Protein AF-A0A6M0IUU4-F1 (afdb_monomer_lite)

Radius of gyration: 17.31 Å; chains: 1; bounding box: 44×40×51 Å

pLDDT: mean 71.43, std 17.07, range [24.11, 92.88]

Structure (mmCIF, N/CA/C/O backbone):
data_AF-A0A6M0IUU4-F1
#
_entry.id   AF-A0A6M0IUU4-F1
#
loop_
_atom_site.group_PDB
_atom_site.id
_atom_site.type_symbol
_atom_site.label_atom_id
_atom_s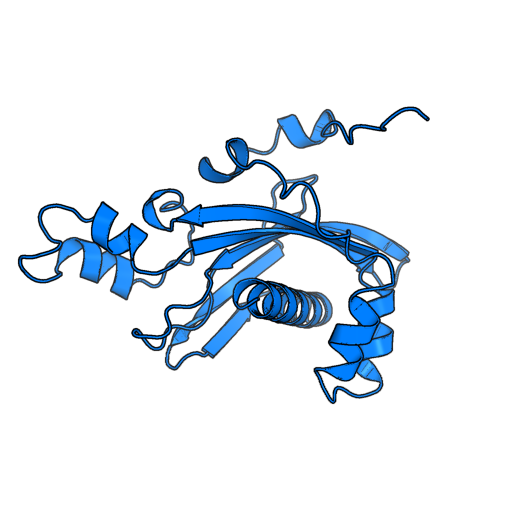ite.label_alt_id
_atom_site.label_comp_id
_atom_site.label_asym_id
_atom_site.label_entity_id
_atom_site.label_seq_id
_atom_site.pdbx_PDB_ins_code
_atom_site.Cartn_x
_atom_site.Cartn_y
_atom_site.Cartn_z
_atom_site.occupancy
_atom_site.B_iso_or_equiv
_atom_site.auth_seq_id
_atom_site.auth_comp_id
_atom_site.auth_asym_id
_atom_site.auth_atom_id
_atom_site.pdbx_PDB_model_num
ATOM 1 N N . MET A 1 1 ? -20.333 -29.058 6.240 1.00 32.75 1 MET A N 1
ATOM 2 C CA . MET A 1 1 ? -19.900 -27.709 6.666 1.00 32.75 1 MET A CA 1
ATOM 3 C C . MET A 1 1 ? -19.744 -26.838 5.433 1.00 32.75 1 MET A C 1
ATOM 5 O O . MET A 1 1 ? -18.924 -27.133 4.572 1.00 32.75 1 MET A O 1
ATOM 9 N N . THR A 1 2 ? -20.609 -25.844 5.288 1.00 26.44 2 THR A N 1
ATOM 10 C CA . THR A 1 2 ? -20.719 -25.004 4.092 1.00 26.44 2 THR A CA 1
ATOM 11 C C . THR A 1 2 ? -19.592 -23.973 4.098 1.00 26.44 2 THR A C 1
ATOM 13 O O . THR A 1 2 ? -19.528 -23.141 5.000 1.00 26.44 2 THR A O 1
ATOM 16 N N . LYS A 1 3 ? -18.685 -24.031 3.113 1.00 25.80 3 LYS A N 1
ATOM 17 C CA . LYS A 1 3 ? -17.655 -23.002 2.909 1.00 25.80 3 LYS A CA 1
ATOM 18 C C . LYS A 1 3 ? -18.358 -21.678 2.612 1.00 25.80 3 LYS A C 1
ATOM 20 O O . LYS A 1 3 ? -18.958 -21.516 1.551 1.00 25.80 3 LYS A O 1
ATOM 25 N N . LYS A 1 4 ? -18.322 -20.757 3.573 1.00 24.11 4 LYS A N 1
ATOM 26 C CA . LYS A 1 4 ? -18.839 -19.400 3.411 1.00 24.11 4 LYS A CA 1
ATOM 27 C C . LYS A 1 4 ? -17.808 -18.633 2.587 1.00 24.11 4 LYS A C 1
ATOM 29 O O . LYS A 1 4 ? -16.813 -18.149 3.110 1.00 24.11 4 LYS A O 1
ATOM 34 N N . TRP A 1 5 ? -18.009 -18.601 1.275 1.00 25.86 5 TRP A N 1
ATOM 35 C CA . TRP A 1 5 ? -17.289 -17.677 0.411 1.00 25.86 5 TRP A CA 1
ATOM 36 C C . TRP A 1 5 ? -17.649 -16.265 0.872 1.00 25.86 5 TRP A C 1
ATOM 38 O O . TRP A 1 5 ? -18.828 -15.905 0.871 1.00 25.86 5 TRP A O 1
ATOM 48 N N . ILE A 1 6 ? -16.659 -15.482 1.303 1.00 33.22 6 ILE A N 1
ATOM 49 C CA . ILE A 1 6 ? -16.840 -14.040 1.462 1.00 33.22 6 ILE A CA 1
ATOM 50 C C . ILE A 1 6 ? -16.950 -13.493 0.037 1.00 33.22 6 ILE A C 1
ATOM 52 O O . ILE A 1 6 ? -15.961 -13.190 -0.623 1.00 33.22 6 ILE A O 1
ATOM 56 N N . LEU A 1 7 ? -18.176 -13.487 -0.480 1.00 32.44 7 LEU A N 1
ATOM 57 C CA . LEU A 1 7 ? -18.539 -12.719 -1.657 1.00 32.44 7 LEU A CA 1
ATOM 58 C C . LEU A 1 7 ? -18.374 -11.247 -1.285 1.00 32.44 7 LEU A C 1
ATOM 60 O O . LEU A 1 7 ? -19.007 -10.787 -0.334 1.00 32.44 7 LEU A O 1
ATOM 64 N N . TYR A 1 8 ? -17.521 -10.543 -2.035 1.00 36.34 8 TYR A N 1
ATOM 65 C CA . TYR A 1 8 ? -17.453 -9.082 -2.065 1.00 36.34 8 TYR A CA 1
ATOM 66 C C . TYR A 1 8 ? -18.863 -8.493 -1.966 1.00 36.34 8 TYR A C 1
ATOM 68 O O . TYR A 1 8 ? -19.780 -8.954 -2.664 1.00 36.34 8 TYR A O 1
ATOM 76 N N . SER A 1 9 ? -19.057 -7.522 -1.073 1.00 38.81 9 SER A N 1
ATOM 77 C CA . SER A 1 9 ? -20.378 -6.928 -0.895 1.00 38.81 9 SER A CA 1
ATOM 78 C C . SER A 1 9 ? -20.765 -6.190 -2.187 1.00 38.81 9 SER A C 1
ATOM 80 O O . SER A 1 9 ? -19.914 -5.798 -2.988 1.00 38.81 9 SER A O 1
ATOM 82 N N . LYS A 1 10 ? -22.065 -5.994 -2.433 1.00 37.69 10 LYS A N 1
ATOM 83 C CA . LYS A 1 10 ? -22.533 -5.193 -3.580 1.00 37.69 10 LYS A CA 1
ATOM 84 C C . LYS A 1 10 ? -21.976 -3.757 -3.569 1.00 37.69 10 LYS A C 1
ATOM 86 O O . LYS A 1 10 ? -21.967 -3.136 -4.627 1.00 37.69 10 LYS A O 1
ATOM 91 N N . GLU A 1 11 ? -21.518 -3.259 -2.422 1.00 41.53 11 GLU A N 1
ATOM 92 C CA . GLU A 1 11 ? -20.964 -1.910 -2.243 1.00 41.53 11 GLU A CA 1
ATOM 93 C C . GLU A 1 11 ? -19.509 -1.823 -2.736 1.00 41.53 11 GLU A C 1
ATOM 95 O O . GLU A 1 11 ? -19.130 -0.816 -3.329 1.00 41.53 11 GLU A O 1
ATOM 100 N N . ASP A 1 12 ? -18.736 -2.915 -2.652 1.00 43.84 12 ASP A N 1
ATOM 101 C CA . ASP A 1 12 ? -17.353 -2.984 -3.163 1.00 43.84 12 ASP A CA 1
ATOM 102 C C . ASP A 1 12 ? -17.271 -2.864 -4.701 1.00 43.84 12 ASP A C 1
ATOM 104 O O . ASP A 1 12 ? -16.199 -2.626 -5.257 1.00 43.84 12 ASP A O 1
ATOM 108 N N . ARG A 1 13 ? -18.399 -3.026 -5.416 1.00 44.03 13 ARG A N 1
ATOM 109 C CA . ARG A 1 13 ? -18.464 -2.996 -6.891 1.00 44.03 13 ARG A CA 1
ATOM 110 C C . ARG A 1 13 ? -18.372 -1.597 -7.504 1.00 44.03 13 ARG A C 1
ATOM 112 O O . ARG A 1 13 ? -18.186 -1.508 -8.715 1.00 44.03 13 ARG A O 1
ATOM 119 N N . GLN A 1 14 ? -18.532 -0.527 -6.724 1.00 46.88 14 GLN A N 1
ATOM 120 C CA . GLN A 1 14 ? -18.432 0.849 -7.238 1.00 46.88 14 GLN A CA 1
ATOM 121 C C . GLN A 1 14 ? -17.028 1.450 -7.104 1.00 46.88 14 GLN A C 1
ATOM 123 O O . GLN A 1 14 ? -16.737 2.464 -7.737 1.00 46.88 14 GLN A O 1
ATOM 128 N N . VAL A 1 15 ? -16.141 0.824 -6.329 1.00 57.50 15 VAL A N 1
ATOM 129 C CA . VAL A 1 15 ? -14.768 1.298 -6.168 1.00 57.50 15 VAL A CA 1
ATOM 130 C C . VAL A 1 15 ? -13.923 0.787 -7.330 1.00 57.50 15 VAL A C 1
ATOM 132 O O . VAL A 1 15 ? -13.705 -0.416 -7.483 1.00 57.50 15 VAL A O 1
ATOM 135 N N . LYS A 1 16 ? -13.437 1.707 -8.169 1.00 61.66 16 LYS A N 1
ATOM 136 C CA . LYS A 1 16 ? -12.488 1.374 -9.232 1.00 61.66 16 LYS A CA 1
ATOM 137 C C . LYS A 1 16 ? -11.117 1.139 -8.606 1.00 61.66 16 LYS A C 1
ATOM 139 O O . LYS A 1 16 ? -10.336 2.067 -8.433 1.00 61.66 16 LYS A O 1
ATOM 144 N N . TRP A 1 17 ? -10.854 -0.109 -8.249 1.00 72.06 17 TRP A N 1
ATOM 145 C CA . TRP A 1 17 ? -9.543 -0.510 -7.772 1.00 72.06 17 TRP A CA 1
ATOM 146 C C . TRP A 1 17 ? -8.518 -0.549 -8.912 1.00 72.06 17 TRP A C 1
ATOM 148 O O . TRP A 1 17 ? -8.897 -0.826 -10.058 1.00 72.06 17 TRP A O 1
ATOM 158 N N . PRO A 1 18 ? -7.228 -0.341 -8.597 1.00 68.31 18 PRO A N 1
ATOM 159 C CA . PRO A 1 18 ? -6.132 -0.576 -9.519 1.00 68.31 18 PRO A CA 1
ATOM 160 C C . PRO A 1 18 ? -6.215 -1.889 -10.290 1.00 68.31 18 PRO A C 1
ATOM 162 O O . PRO A 1 18 ? -6.695 -2.908 -9.799 1.00 68.31 18 PRO A O 1
ATOM 165 N N . THR A 1 19 ? -5.726 -1.898 -11.520 1.00 70.81 19 THR A N 1
ATOM 166 C CA . THR A 1 19 ? -5.997 -2.977 -12.479 1.00 70.81 19 THR A CA 1
ATOM 167 C C . THR A 1 19 ? -5.437 -4.326 -12.020 1.00 70.81 19 THR A C 1
ATOM 169 O O . THR A 1 19 ? -6.036 -5.373 -12.287 1.00 70.81 19 THR A O 1
ATOM 172 N N . CYS A 1 20 ? -4.305 -4.324 -11.313 1.00 77.50 20 CYS A N 1
ATOM 173 C CA . CYS A 1 20 ? -3.625 -5.539 -10.870 1.00 77.50 20 CYS A CA 1
ATOM 174 C C . CYS A 1 20 ? -4.409 -6.321 -9.806 1.00 77.50 20 CYS A C 1
ATOM 176 O O . CYS A 1 20 ? -4.406 -7.553 -9.853 1.00 77.50 20 CYS A O 1
ATOM 178 N N . ILE A 1 21 ? -5.136 -5.639 -8.913 1.00 74.88 21 ILE A N 1
ATOM 179 C CA . ILE A 1 21 ? -5.832 -6.283 -7.793 1.00 74.88 21 ILE A CA 1
ATOM 180 C C . ILE A 1 21 ? -6.954 -7.215 -8.258 1.00 74.88 21 ILE A C 1
ATOM 182 O O . ILE A 1 21 ? -7.178 -8.273 -7.678 1.00 74.88 21 ILE A O 1
ATOM 186 N N . ASN A 1 22 ? -7.607 -6.874 -9.373 1.00 68.94 22 ASN A N 1
ATOM 187 C CA . ASN A 1 22 ? -8.735 -7.625 -9.922 1.00 68.94 22 ASN A CA 1
ATOM 188 C C . ASN A 1 22 ? -8.322 -9.008 -10.444 1.00 68.94 22 ASN A C 1
ATOM 190 O O . ASN A 1 22 ? -9.176 -9.850 -10.713 1.00 68.94 22 ASN A O 1
ATOM 194 N N . LYS A 1 23 ? -7.015 -9.236 -10.621 1.00 68.00 23 LYS A N 1
ATOM 195 C CA . LYS A 1 23 ? -6.437 -10.501 -11.087 1.00 68.00 23 LYS A CA 1
ATOM 196 C C . LYS A 1 23 ? -5.747 -11.278 -9.968 1.00 68.00 23 LYS A C 1
ATOM 198 O O . LYS A 1 23 ? -5.205 -12.351 -10.233 1.00 68.00 23 LYS A O 1
ATOM 203 N N . LEU A 1 24 ? -5.738 -10.753 -8.742 1.00 68.88 24 LEU A N 1
ATOM 204 C CA . LEU A 1 24 ? -5.134 -11.445 -7.615 1.00 68.88 24 LEU A CA 1
ATOM 205 C C . LEU A 1 24 ? -6.012 -12.621 -7.204 1.00 68.88 24 LEU A C 1
ATOM 207 O O . LEU A 1 24 ? -7.230 -12.514 -7.076 1.00 68.88 24 LEU A O 1
ATOM 211 N N . SER A 1 25 ? -5.364 -13.761 -7.006 1.00 57.56 25 SER A N 1
ATOM 212 C CA . SER A 1 25 ? -5.973 -14.892 -6.325 1.00 57.56 25 SER A CA 1
ATOM 213 C C . SER A 1 25 ? -5.532 -14.816 -4.868 1.00 57.56 25 SER A C 1
ATOM 215 O O . SE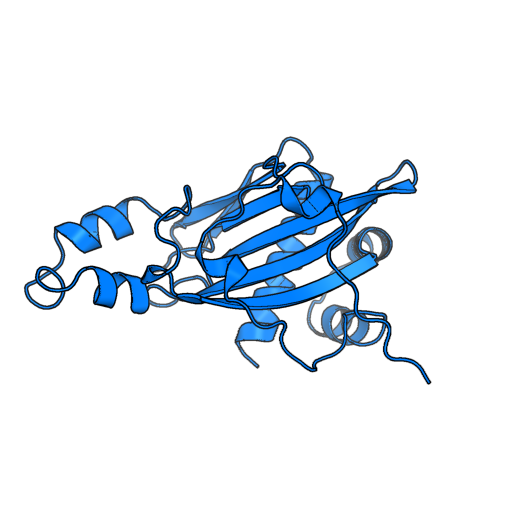R A 1 25 ? -4.326 -14.934 -4.640 1.00 57.56 25 SER A O 1
ATOM 217 N N . PRO A 1 26 ? -6.462 -14.646 -3.907 1.00 56.94 26 PRO A N 1
ATOM 218 C CA . PRO A 1 26 ? -6.144 -14.717 -2.486 1.00 56.94 26 PRO A CA 1
ATOM 219 C C . PRO A 1 26 ? -5.275 -15.938 -2.224 1.00 56.94 26 PRO A C 1
ATOM 221 O O . PRO A 1 26 ? -5.586 -17.023 -2.734 1.00 56.94 26 PRO A O 1
ATOM 224 N N . VAL A 1 27 ? -4.186 -15.767 -1.472 1.00 55.88 27 VAL A N 1
ATOM 225 C CA . VAL A 1 27 ? -3.284 -16.872 -1.146 1.00 55.88 27 VAL A CA 1
ATOM 226 C C . VAL A 1 27 ? -4.109 -17.919 -0.394 1.00 55.88 27 VAL A C 1
ATOM 228 O O . VAL A 1 27 ? -4.479 -17.735 0.765 1.00 55.88 27 VAL A O 1
ATOM 231 N N . LYS A 1 28 ? -4.492 -19.000 -1.089 1.00 45.53 28 LYS A N 1
ATOM 232 C CA . LYS A 1 28 ? -5.251 -20.106 -0.497 1.00 45.53 28 LYS A CA 1
ATOM 233 C C . LYS A 1 28 ? -4.317 -20.799 0.487 1.00 45.53 28 LYS A C 1
ATOM 235 O O . LYS A 1 28 ? -3.463 -21.567 0.064 1.00 45.53 28 LYS A O 1
ATOM 240 N N . ASN A 1 29 ? -4.534 -20.534 1.770 1.00 40.56 29 ASN A N 1
ATOM 241 C CA . ASN A 1 29 ? -3.757 -21.012 2.913 1.00 40.56 29 ASN A CA 1
ATOM 242 C C . ASN A 1 29 ? -2.404 -20.306 3.082 1.00 40.56 29 ASN A C 1
ATOM 244 O O . ASN A 1 29 ? -1.403 -20.704 2.502 1.00 40.56 29 ASN A O 1
ATOM 248 N N . LYS A 1 30 ? -2.367 -19.325 3.977 1.00 42.09 30 LYS A N 1
ATOM 249 C CA . LYS A 1 30 ? -1.788 -19.471 5.321 1.00 42.09 30 LYS A CA 1
ATOM 250 C C . LYS A 1 30 ? -2.660 -18.582 6.208 1.00 42.09 30 LYS A C 1
ATOM 252 O O . LYS A 1 30 ? -2.937 -17.462 5.808 1.00 42.09 30 LYS A O 1
ATOM 257 N N . HIS A 1 31 ? -3.230 -19.177 7.252 1.00 42.84 31 HIS A N 1
ATOM 258 C CA . HIS A 1 31 ? -4.069 -18.611 8.316 1.00 42.84 31 HIS A CA 1
ATOM 259 C C . HIS A 1 31 ? -4.365 -17.097 8.206 1.00 42.84 31 HIS A C 1
ATOM 261 O O . HIS A 1 31 ? -3.417 -16.309 8.193 1.00 42.84 31 HIS A O 1
ATOM 267 N N . PRO A 1 32 ? -5.646 -16.649 8.222 1.00 47.31 32 PRO A N 1
ATOM 268 C CA . PRO A 1 32 ? -5.896 -15.287 8.692 1.00 47.31 32 PRO A CA 1
ATOM 269 C C . PRO A 1 32 ? -5.103 -15.125 9.992 1.00 47.31 32 PRO A C 1
ATOM 271 O O . PRO A 1 32 ? -5.007 -16.098 10.744 1.00 47.31 32 PRO A O 1
ATOM 274 N N . LEU A 1 33 ? -4.510 -13.960 10.253 1.00 48.62 33 LEU A N 1
ATOM 275 C CA . LEU A 1 33 ? -3.830 -13.706 11.530 1.00 48.62 33 LEU A CA 1
ATOM 276 C C . LEU A 1 33 ? -4.860 -13.631 12.689 1.00 48.62 33 LEU A C 1
ATOM 278 O O . LEU A 1 33 ? -4.885 -12.684 13.463 1.00 48.62 33 LEU A O 1
ATOM 282 N N . GLU A 1 34 ? -5.779 -14.594 12.771 1.00 43.47 34 GLU A N 1
ATOM 283 C CA . GLU A 1 34 ? -6.673 -14.856 13.882 1.00 43.47 34 GLU A CA 1
ATOM 284 C C . GLU A 1 34 ? -5.859 -15.611 14.937 1.00 43.47 34 GLU A C 1
ATOM 286 O O . GLU A 1 34 ? -5.689 -16.825 14.879 1.00 43.47 34 GLU A O 1
ATOM 291 N N . GLY A 1 35 ? -5.308 -14.861 15.889 1.00 44.59 35 GLY A N 1
ATOM 292 C CA . GLY A 1 35 ? -4.855 -15.368 17.188 1.00 44.59 35 GLY A CA 1
ATOM 293 C C . GLY A 1 35 ? -3.540 -16.157 17.244 1.00 44.59 35 GLY A C 1
ATOM 294 O O . GLY A 1 35 ? -2.865 -16.059 18.261 1.00 44.59 35 GLY A O 1
ATOM 295 N N . GLU A 1 36 ? -3.131 -16.890 16.203 1.00 40.38 36 GLU A N 1
ATOM 296 C CA . GLU A 1 36 ? -1.989 -17.829 16.299 1.00 40.38 36 GLU A CA 1
ATOM 297 C C . GLU A 1 36 ? -0.658 -17.278 15.752 1.00 40.38 36 GLU A C 1
ATOM 299 O O . GLU A 1 36 ? 0.400 -17.562 16.302 1.00 40.38 36 GLU A O 1
ATOM 304 N N . SER A 1 37 ? -0.682 -16.410 14.740 1.00 54.09 37 SER A N 1
ATOM 305 C CA . SER A 1 37 ? 0.522 -15.759 14.185 1.00 54.09 37 SER A CA 1
ATOM 306 C C . SER A 1 37 ? 0.981 -14.519 14.953 1.00 54.09 37 SER A C 1
ATOM 308 O O . SER A 1 37 ? 2.136 -14.109 14.867 1.00 54.09 37 SER A O 1
ATOM 310 N N . LEU A 1 38 ? 0.071 -13.898 15.705 1.00 51.53 38 LEU A N 1
ATOM 311 C CA . LEU A 1 38 ? 0.355 -12.689 16.475 1.00 51.53 38 LEU A CA 1
ATOM 312 C C . LEU A 1 38 ? 1.267 -12.994 17.668 1.00 51.53 38 LEU A C 1
ATOM 314 O O . LEU A 1 38 ? 2.055 -12.138 18.052 1.00 51.53 38 LEU A O 1
ATOM 318 N N . ALA A 1 39 ? 1.204 -14.210 18.220 1.00 53.28 39 ALA A N 1
ATOM 319 C CA . ALA A 1 39 ? 2.118 -14.668 19.264 1.00 53.28 39 ALA A CA 1
ATOM 320 C C . ALA A 1 39 ? 3.558 -14.825 18.741 1.00 53.28 39 ALA A C 1
ATOM 322 O O . ALA A 1 39 ? 4.490 -14.375 19.397 1.00 53.28 39 ALA A O 1
ATOM 323 N N . GLU A 1 40 ? 3.740 -15.372 17.534 1.00 56.03 40 GLU A N 1
ATOM 324 C CA . GLU A 1 40 ? 5.062 -15.461 16.893 1.00 56.03 40 GLU A CA 1
ATOM 325 C C . GLU A 1 40 ? 5.620 -14.072 16.547 1.00 56.03 40 GLU A C 1
ATOM 327 O O . GLU A 1 40 ? 6.811 -13.825 16.714 1.00 56.03 40 GLU A O 1
ATOM 332 N N . LEU A 1 41 ? 4.762 -13.142 16.108 1.00 54.12 41 LEU A N 1
ATOM 333 C CA . LEU A 1 41 ? 5.137 -11.743 15.869 1.00 54.12 41 LEU A CA 1
ATOM 334 C C . LEU A 1 41 ? 5.527 -11.017 17.169 1.00 54.12 41 LEU A C 1
ATOM 336 O O . LEU A 1 41 ? 6.493 -10.258 17.162 1.00 54.12 41 LEU A O 1
ATOM 340 N N . ARG A 1 42 ? 4.825 -11.284 18.286 1.00 54.62 42 ARG A N 1
ATOM 341 C CA . ARG A 1 42 ? 5.201 -10.807 19.635 1.00 54.62 42 ARG A CA 1
ATOM 342 C C . ARG A 1 42 ? 6.564 -11.326 20.070 1.00 54.62 42 ARG A C 1
ATOM 344 O O . ARG A 1 42 ? 7.302 -10.610 20.727 1.00 54.62 42 ARG A O 1
ATOM 351 N N . GLU A 1 43 ? 6.869 -12.582 19.765 1.00 57.00 43 GLU A N 1
ATOM 352 C CA . GLU A 1 43 ? 8.125 -13.212 20.171 1.00 57.00 43 GLU A CA 1
ATOM 353 C C . GLU A 1 43 ? 9.301 -12.761 19.290 1.00 57.00 43 GLU A C 1
ATOM 355 O O . GLU A 1 43 ? 10.401 -12.535 19.792 1.00 57.00 43 GLU A O 1
ATOM 360 N N . ALA A 1 44 ? 9.066 -12.567 17.988 1.00 54.47 44 ALA A N 1
ATOM 361 C CA . ALA A 1 44 ? 10.073 -12.110 17.031 1.00 54.47 44 ALA A CA 1
ATOM 362 C C . ALA A 1 44 ? 10.478 -10.636 17.215 1.00 54.47 44 ALA A C 1
ATOM 364 O O . ALA A 1 44 ? 11.583 -10.256 16.826 1.00 54.47 44 ALA A O 1
ATOM 365 N N . HIS A 1 45 ? 9.615 -9.810 17.811 1.00 50.97 45 HIS A N 1
ATOM 366 C CA . HIS A 1 45 ? 9.854 -8.384 18.007 1.00 50.97 45 HIS A CA 1
ATOM 367 C C . HIS A 1 45 ? 9.776 -8.038 19.498 1.00 50.97 45 HIS A C 1
ATOM 369 O O . HIS A 1 45 ? 8.725 -8.150 20.113 1.00 50.97 45 HIS A O 1
ATOM 375 N N . SER A 1 46 ? 10.886 -7.582 20.091 1.00 50.22 46 SER A N 1
ATOM 376 C CA . SER A 1 46 ? 11.012 -7.183 21.507 1.00 50.22 46 SER A CA 1
ATOM 377 C C . SER A 1 46 ? 10.263 -5.877 21.835 1.00 50.22 46 SER A C 1
ATOM 379 O O . SER A 1 46 ? 10.852 -4.902 22.310 1.00 50.22 46 SER A O 1
ATOM 381 N N . TRP A 1 47 ? 8.990 -5.799 21.467 1.00 54.41 47 TRP A N 1
ATOM 382 C CA . TRP A 1 47 ? 8.183 -4.588 21.467 1.00 54.41 47 TRP A CA 1
ATOM 383 C C . TRP A 1 47 ? 7.268 -4.590 22.698 1.00 54.41 47 TRP A C 1
ATOM 385 O O . TRP A 1 47 ? 6.572 -5.559 22.980 1.00 54.41 47 TRP A O 1
ATOM 395 N N . THR A 1 48 ? 7.346 -3.510 23.476 1.00 50.47 48 THR A N 1
ATOM 396 C CA . THR A 1 48 ? 6.739 -3.335 24.808 1.00 50.47 48 THR A CA 1
ATOM 397 C C . THR A 1 48 ? 5.218 -3.128 24.768 1.00 50.47 48 THR A C 1
ATOM 399 O O . THR A 1 48 ? 4.639 -3.021 23.691 1.00 50.47 48 THR A O 1
ATOM 402 N N . ASP A 1 49 ? 4.589 -3.007 25.947 1.00 52.12 49 ASP A N 1
ATOM 403 C CA . ASP A 1 49 ? 3.160 -2.806 26.291 1.00 52.12 49 ASP A CA 1
ATOM 404 C C . ASP A 1 49 ? 2.258 -2.051 25.283 1.00 52.12 49 ASP A C 1
ATOM 406 O O . ASP A 1 49 ? 1.057 -2.303 25.214 1.00 52.12 49 ASP A O 1
ATOM 410 N N . ARG A 1 50 ? 2.809 -1.162 24.444 1.00 54.81 50 ARG A N 1
ATOM 411 C CA . ARG A 1 50 ? 2.084 -0.519 23.326 1.00 54.81 50 ARG A CA 1
ATOM 412 C C . ARG A 1 50 ? 1.618 -1.510 22.253 1.00 54.81 50 ARG A C 1
ATOM 414 O O . ARG A 1 50 ? 0.678 -1.218 21.517 1.00 54.81 50 ARG A O 1
ATOM 421 N N . PHE A 1 51 ? 2.278 -2.661 22.151 1.00 60.69 51 PHE A N 1
ATOM 422 C CA . PHE A 1 51 ? 1.949 -3.725 21.209 1.00 60.69 51 PHE A CA 1
ATOM 423 C C . PHE A 1 51 ? 0.599 -4.367 21.527 1.00 60.69 51 PHE A C 1
ATOM 425 O O . PHE A 1 51 ? -0.194 -4.625 20.625 1.00 60.69 51 PHE A O 1
ATOM 432 N N . ASP A 1 52 ? 0.309 -4.576 22.813 1.00 59.19 52 ASP A N 1
ATOM 433 C CA . ASP A 1 52 ? -0.954 -5.165 23.251 1.00 59.19 52 ASP A CA 1
ATOM 434 C C . ASP A 1 52 ? -2.135 -4.275 22.861 1.00 59.19 52 ASP A C 1
ATOM 436 O O . ASP A 1 52 ? -3.086 -4.759 22.250 1.00 59.19 52 ASP A O 1
ATOM 440 N N . GLU A 1 53 ? -2.037 -2.968 23.111 1.00 62.25 53 GLU A N 1
ATOM 441 C CA . GLU A 1 53 ? -3.058 -1.993 22.711 1.00 62.25 53 GLU A CA 1
ATOM 442 C C . GLU A 1 53 ? -3.298 -1.995 21.192 1.00 62.25 53 GLU A C 1
ATOM 444 O O . GLU A 1 53 ? -4.446 -2.034 20.750 1.00 62.25 53 GLU A O 1
ATOM 449 N N . MET A 1 54 ? -2.234 -2.025 20.380 1.00 64.31 54 MET A N 1
ATOM 450 C CA . MET A 1 54 ? -2.345 -2.042 18.915 1.00 64.31 54 MET A CA 1
ATOM 451 C C . MET A 1 54 ? -2.942 -3.345 18.369 1.00 64.31 54 MET A C 1
ATOM 453 O O . MET A 1 54 ? -3.687 -3.314 17.388 1.00 64.31 54 MET A O 1
ATOM 457 N N . LEU A 1 55 ? -2.658 -4.484 19.002 1.00 59.16 55 LEU A N 1
ATOM 458 C CA . LEU A 1 55 ? -3.240 -5.771 18.622 1.00 59.16 55 LEU A CA 1
ATOM 459 C C . LEU A 1 55 ? -4.741 -5.830 18.870 1.00 59.16 55 LEU A C 1
ATOM 461 O O . LEU A 1 55 ? -5.468 -6.369 18.040 1.00 59.16 55 LEU A O 1
ATOM 465 N N . PHE A 1 56 ? -5.223 -5.263 19.978 1.00 58.66 56 PHE A N 1
ATOM 466 C CA . PHE A 1 56 ? -6.666 -5.177 20.219 1.00 58.66 56 PHE A CA 1
ATOM 467 C C . PHE A 1 56 ? -7.370 -4.303 19.175 1.00 58.66 56 PHE A C 1
ATOM 469 O O . PHE A 1 56 ? -8.557 -4.506 18.904 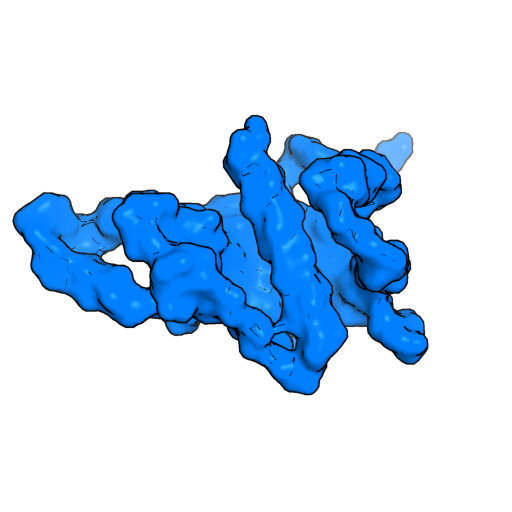1.00 58.66 56 PHE A O 1
ATOM 476 N N . SER A 1 57 ? -6.631 -3.389 18.546 1.00 69.50 57 SER A N 1
ATOM 477 C CA . SER A 1 57 ? -7.123 -2.540 17.468 1.00 69.50 57 SER A CA 1
ATOM 478 C C . SER A 1 57 ? -7.072 -3.194 16.085 1.00 69.50 57 SER A C 1
ATOM 480 O O . SER A 1 57 ? -7.648 -2.620 15.171 1.00 69.50 57 SER A O 1
ATOM 482 N N . ILE A 1 58 ? -6.459 -4.366 15.868 1.00 71.62 58 ILE A N 1
ATOM 483 C CA . ILE A 1 58 ? -6.423 -5.031 14.546 1.00 71.62 58 ILE A CA 1
ATOM 484 C C . ILE A 1 58 ? -7.172 -6.359 14.606 1.00 71.62 58 ILE A C 1
ATOM 486 O O . ILE A 1 58 ? -6.812 -7.270 15.342 1.00 71.62 58 ILE A O 1
ATOM 490 N N . ARG A 1 59 ? -8.220 -6.500 13.789 1.00 68.75 59 ARG A N 1
ATOM 491 C CA . ARG A 1 59 ? -9.107 -7.673 13.844 1.00 68.75 59 ARG A CA 1
ATOM 492 C C . ARG A 1 59 ? -8.741 -8.782 12.866 1.00 68.75 59 ARG A C 1
ATOM 494 O O . ARG A 1 59 ? -8.946 -9.954 13.158 1.00 68.75 59 ARG A O 1
ATOM 501 N N . SER A 1 60 ? -8.309 -8.427 11.665 1.00 66.44 60 SER A N 1
ATOM 502 C CA . SER A 1 60 ? -7.987 -9.408 10.631 1.00 66.44 60 SER A CA 1
ATOM 503 C C . SER A 1 60 ? -6.952 -8.835 9.689 1.00 66.44 60 SER A C 1
ATOM 505 O O . SER A 1 60 ? -6.940 -7.628 9.464 1.00 66.44 60 SER A O 1
ATOM 507 N N . VAL A 1 61 ? -6.107 -9.707 9.147 1.00 71.00 61 VAL A N 1
ATOM 508 C CA . VAL A 1 61 ? -5.167 -9.395 8.072 1.00 71.00 61 VAL A CA 1
ATOM 509 C C . VAL A 1 61 ? -5.241 -10.540 7.069 1.00 71.00 61 VAL A C 1
ATOM 511 O O . VAL A 1 61 ? -5.226 -11.713 7.445 1.00 71.00 61 VAL A O 1
ATOM 514 N N . SER A 1 62 ? -5.389 -10.212 5.792 1.00 74.81 62 SER A N 1
ATOM 515 C CA . SER A 1 62 ? -5.495 -11.161 4.686 1.00 74.81 62 SER A CA 1
ATOM 516 C C . SER A 1 62 ? -4.638 -10.688 3.525 1.00 74.81 62 SER A C 1
ATOM 518 O O . SER A 1 62 ? -4.950 -9.682 2.890 1.00 74.81 62 SER A O 1
ATOM 520 N N . ILE A 1 63 ? -3.582 -11.438 3.214 1.00 77.94 63 ILE A N 1
ATOM 521 C CA . ILE A 1 63 ? -2.754 -11.181 2.036 1.00 77.94 63 ILE A CA 1
ATOM 522 C C . ILE A 1 63 ? -3.512 -11.687 0.803 1.00 77.94 63 ILE A C 1
ATOM 524 O O . ILE A 1 63 ? -3.715 -12.886 0.601 1.00 77.94 63 ILE A O 1
ATOM 528 N N . LEU A 1 64 ? -3.954 -10.749 -0.029 1.00 78.81 64 LEU A N 1
ATOM 529 C CA . LEU A 1 64 ? -4.714 -11.018 -1.248 1.00 78.81 64 LEU A CA 1
ATOM 530 C C . LEU A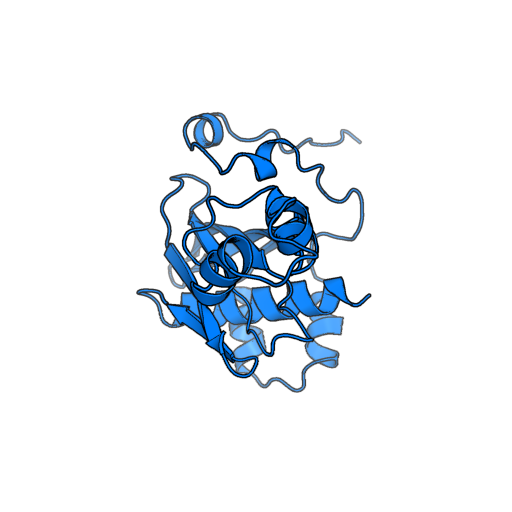 1 64 ? -3.834 -11.559 -2.376 1.00 78.81 64 LEU A C 1
ATOM 532 O O . LEU A 1 64 ? -4.343 -12.157 -3.318 1.00 78.81 64 LEU A O 1
ATOM 536 N N . GLY A 1 65 ? -2.524 -11.349 -2.286 1.00 80.50 65 GLY A N 1
ATOM 537 C CA . GLY A 1 65 ? -1.541 -11.801 -3.257 1.00 80.50 65 GLY A CA 1
ATOM 538 C C . GLY A 1 65 ? -0.537 -10.707 -3.580 1.00 80.50 65 GLY A C 1
ATOM 539 O O . GLY A 1 65 ? -0.446 -9.697 -2.879 1.00 80.50 65 GLY A O 1
ATOM 540 N N . LYS A 1 66 ? 0.206 -10.926 -4.666 1.00 85.81 66 LYS A N 1
ATOM 541 C CA . LYS A 1 66 ? 1.233 -10.004 -5.139 1.00 85.81 66 LYS A CA 1
ATOM 542 C C . LYS A 1 66 ? 1.112 -9.687 -6.621 1.00 85.81 66 LYS A C 1
ATOM 544 O O . LYS A 1 66 ? 0.624 -10.506 -7.404 1.00 85.81 66 LYS A O 1
ATOM 549 N N . CYS A 1 67 ? 1.596 -8.517 -7.012 1.00 85.75 67 CYS A N 1
ATOM 550 C CA . CYS A 1 67 ? 1.796 -8.150 -8.409 1.00 85.75 67 CYS A CA 1
ATOM 551 C C . CYS A 1 67 ? 3.115 -7.401 -8.590 1.00 85.75 67 CYS A C 1
ATOM 553 O O . CYS A 1 67 ? 3.500 -6.629 -7.719 1.00 85.75 67 CYS A O 1
ATOM 555 N N . SER A 1 68 ? 3.771 -7.575 -9.737 1.00 87.00 68 SER A N 1
ATOM 556 C CA . SER A 1 68 ? 4.993 -6.827 -10.034 1.00 87.00 68 SER A CA 1
ATOM 557 C C . SER A 1 68 ? 4.715 -5.339 -10.193 1.00 87.00 68 SER A C 1
ATOM 559 O O . SER A 1 68 ? 3.603 -4.945 -10.572 1.00 87.00 68 SER A O 1
ATOM 561 N N . THR A 1 69 ? 5.732 -4.509 -9.960 1.00 86.44 69 THR A N 1
ATOM 562 C CA . THR A 1 69 ? 5.614 -3.065 -10.181 1.00 86.44 69 THR A CA 1
ATOM 563 C C . THR A 1 69 ? 5.256 -2.743 -11.636 1.00 86.44 69 THR A C 1
ATOM 565 O O . THR A 1 69 ? 4.408 -1.883 -11.878 1.00 86.44 69 THR A O 1
ATOM 568 N N . ALA A 1 70 ? 5.725 -3.532 -12.611 1.00 85.88 70 ALA A N 1
ATOM 569 C CA . ALA A 1 70 ? 5.321 -3.395 -14.017 1.00 85.88 70 ALA A CA 1
ATOM 570 C C . ALA A 1 70 ? 3.809 -3.573 -14.257 1.00 85.88 70 ALA A C 1
ATOM 572 O O . ALA A 1 70 ? 3.257 -3.022 -15.211 1.00 85.88 70 ALA A O 1
ATOM 573 N N . LYS A 1 71 ? 3.115 -4.337 -13.403 1.00 85.44 71 LYS A N 1
ATOM 574 C CA . LYS A 1 71 ? 1.658 -4.544 -13.475 1.00 85.44 71 LYS A CA 1
ATOM 575 C C . LYS A 1 71 ? 0.860 -3.489 -12.707 1.00 85.44 71 LYS A C 1
ATOM 577 O O . LYS A 1 71 ? -0.363 -3.473 -12.845 1.00 85.44 71 LYS A O 1
ATOM 582 N N . TYR A 1 72 ? 1.518 -2.631 -11.926 1.00 86.00 72 TYR A N 1
ATOM 583 C CA . TYR A 1 72 ? 0.891 -1.603 -11.094 1.00 86.00 72 TYR A CA 1
ATOM 584 C C . TYR A 1 72 ? 1.604 -0.239 -11.199 1.00 86.00 72 TYR A C 1
ATOM 586 O O . TYR A 1 72 ? 1.870 0.437 -10.211 1.00 86.00 72 TYR A O 1
ATOM 594 N N . LEU A 1 73 ? 1.875 0.201 -12.431 1.00 82.81 73 LEU A N 1
ATOM 595 C CA . LEU A 1 73 ? 2.540 1.487 -12.713 1.00 82.81 73 LEU A CA 1
ATOM 596 C C . LEU A 1 73 ? 1.730 2.725 -12.296 1.00 82.81 73 LEU A C 1
ATOM 598 O O . LEU A 1 73 ? 2.282 3.822 -12.190 1.00 82.81 73 LEU A O 1
ATOM 602 N N . GLU A 1 74 ? 0.425 2.545 -12.082 1.00 82.25 74 GLU A N 1
ATOM 603 C CA . GLU A 1 74 ? -0.493 3.589 -11.621 1.00 82.25 74 GLU A CA 1
ATOM 604 C C . GLU A 1 74 ? -0.368 3.879 -10.117 1.00 82.25 74 GLU A C 1
ATOM 606 O O . GLU A 1 74 ? -1.023 4.798 -9.635 1.00 82.25 74 GLU A O 1
ATOM 611 N N . CYS A 1 75 ? 0.474 3.140 -9.378 1.00 83.31 75 CYS A N 1
ATOM 612 C CA . CYS A 1 75 ? 0.793 3.485 -7.998 1.00 83.31 75 CYS A CA 1
ATOM 613 C C . CYS A 1 75 ? 1.349 4.920 -7.950 1.00 83.31 75 CYS A C 1
ATOM 615 O O . CYS A 1 75 ? 2.384 5.177 -8.576 1.00 83.31 75 CYS A O 1
ATOM 617 N N . PRO A 1 76 ? 0.700 5.856 -7.231 1.00 78.62 76 PRO A N 1
ATOM 618 C CA . PRO A 1 76 ? 1.133 7.252 -7.209 1.00 78.62 76 PRO A CA 1
ATOM 619 C C . PRO A 1 76 ? 2.493 7.417 -6.524 1.00 78.62 76 PRO A C 1
ATOM 621 O O . PRO A 1 76 ? 3.251 8.304 -6.894 1.00 78.62 76 PRO A O 1
ATOM 624 N N . ASN A 1 77 ? 2.830 6.508 -5.607 1.00 87.00 77 ASN A N 1
ATOM 625 C CA . ASN A 1 77 ? 3.962 6.652 -4.695 1.00 87.00 77 ASN A CA 1
ATOM 626 C C . ASN A 1 77 ? 5.224 5.898 -5.144 1.00 87.00 77 ASN A C 1
ATOM 628 O O . ASN A 1 77 ? 6.126 5.725 -4.338 1.00 87.00 77 ASN A O 1
ATOM 632 N N . ILE A 1 78 ? 5.303 5.435 -6.402 1.00 87.06 78 ILE A N 1
ATOM 633 C CA . ILE A 1 78 ? 6.582 4.950 -6.959 1.00 87.06 78 ILE A CA 1
ATOM 634 C C . ILE A 1 78 ? 7.572 6.123 -6.957 1.00 87.06 78 ILE A C 1
ATOM 636 O O . ILE A 1 78 ? 7.244 7.132 -7.594 1.00 87.06 78 ILE A O 1
ATOM 640 N N . PRO A 1 79 ? 8.752 5.986 -6.321 1.00 87.56 79 PRO A N 1
ATOM 641 C CA . PRO A 1 79 ? 9.780 7.019 -6.335 1.00 87.56 79 PRO A CA 1
ATOM 642 C C . PRO A 1 79 ? 10.134 7.504 -7.746 1.00 87.56 79 PRO A C 1
ATOM 644 O O . PRO A 1 79 ? 10.215 6.716 -8.697 1.00 87.56 79 PRO A O 1
ATOM 647 N N . ASP A 1 80 ? 10.351 8.812 -7.887 1.00 85.38 80 ASP A N 1
ATOM 648 C CA . ASP A 1 80 ? 10.553 9.443 -9.193 1.00 85.38 80 ASP A CA 1
ATOM 649 C C . ASP A 1 80 ? 11.806 8.923 -9.904 1.00 85.38 80 ASP A C 1
ATOM 651 O O . ASP A 1 80 ? 11.755 8.685 -11.114 1.00 85.38 80 ASP A O 1
ATOM 655 N N . HIS A 1 81 ? 12.883 8.618 -9.169 1.00 83.69 81 HIS A N 1
ATOM 656 C CA . HIS A 1 81 ? 14.107 8.068 -9.757 1.00 83.69 81 HIS A CA 1
ATOM 657 C C . HIS A 1 81 ? 13.868 6.727 -10.450 1.00 83.69 81 HIS A C 1
ATOM 659 O O . HIS A 1 81 ? 14.497 6.468 -11.467 1.00 83.69 81 HIS A O 1
ATOM 665 N N . HIS A 1 82 ? 12.922 5.889 -10.010 1.00 84.62 82 HIS A N 1
ATOM 666 C CA . HIS A 1 82 ? 12.570 4.673 -10.756 1.00 84.62 82 HIS A CA 1
ATOM 667 C C . HIS A 1 82 ? 11.859 4.993 -12.071 1.00 84.62 82 HIS A C 1
ATOM 669 O O . HIS A 1 82 ? 12.057 4.307 -13.076 1.00 84.62 82 HIS A O 1
ATOM 675 N N . ARG A 1 83 ? 11.021 6.035 -12.098 1.00 84.25 83 ARG A N 1
ATOM 676 C CA . ARG A 1 83 ? 10.339 6.470 -13.327 1.00 84.25 83 ARG A CA 1
ATOM 677 C C . ARG A 1 83 ? 11.317 7.112 -14.303 1.00 84.25 83 ARG A C 1
ATOM 679 O O . ARG A 1 83 ? 11.146 6.962 -15.512 1.00 84.25 83 ARG A O 1
ATOM 686 N N . GLU A 1 84 ? 12.310 7.825 -13.791 1.00 83.75 84 GLU A N 1
ATOM 687 C CA . GLU A 1 84 ? 13.406 8.411 -14.558 1.00 83.75 84 GLU A CA 1
ATOM 688 C C . GLU A 1 84 ? 14.353 7.327 -15.064 1.00 83.75 84 GLU A C 1
ATOM 690 O O . GLU A 1 84 ? 14.581 7.247 -16.267 1.00 83.75 84 GLU A O 1
ATOM 695 N N . ASN A 1 85 ? 14.788 6.407 -14.204 1.00 79.75 85 ASN A N 1
ATOM 696 C CA . ASN A 1 85 ? 15.608 5.258 -14.572 1.00 79.75 85 ASN A CA 1
ATOM 697 C C . ASN A 1 85 ? 14.907 4.390 -15.615 1.00 79.75 85 ASN A C 1
ATOM 699 O O . ASN A 1 85 ? 15.527 4.004 -16.594 1.00 79.75 85 ASN A O 1
ATOM 703 N N . ALA A 1 86 ? 13.604 4.137 -15.519 1.00 78.88 86 ALA A N 1
ATOM 704 C CA . ALA A 1 86 ? 12.895 3.404 -16.569 1.00 78.88 86 ALA A CA 1
ATOM 705 C C . ALA A 1 86 ? 12.945 4.100 -17.950 1.00 78.88 86 ALA A C 1
ATOM 707 O O . ALA A 1 86 ? 12.792 3.433 -18.975 1.00 78.88 86 ALA A O 1
ATOM 708 N N . LYS A 1 87 ? 13.152 5.425 -17.989 1.00 75.81 87 LYS A N 1
ATOM 709 C CA . LYS A 1 87 ? 13.289 6.230 -19.216 1.00 75.81 87 LYS A CA 1
ATOM 710 C C . LYS A 1 87 ? 14.749 6.404 -19.657 1.00 75.81 87 LYS A C 1
ATOM 712 O O . LYS A 1 87 ? 15.009 6.454 -20.858 1.00 75.81 87 LYS A O 1
ATOM 717 N N . ASP A 1 88 ? 15.675 6.514 -18.707 1.00 70.12 88 ASP A N 1
ATOM 718 C CA . ASP A 1 88 ? 17.077 6.890 -18.935 1.00 70.12 88 ASP A CA 1
ATOM 719 C C . ASP A 1 88 ? 18.053 5.706 -18.868 1.00 70.12 88 ASP A C 1
ATOM 721 O O . ASP A 1 88 ? 19.112 5.725 -19.497 1.00 70.12 88 ASP A O 1
ATOM 725 N N . SER A 1 89 ? 17.690 4.644 -18.144 1.00 54.66 89 SER A N 1
ATOM 726 C CA . SER A 1 89 ? 18.617 3.577 -17.778 1.00 54.66 89 SER A CA 1
ATOM 727 C C . SER A 1 89 ? 19.300 2.979 -18.998 1.00 54.66 89 SER A C 1
ATOM 729 O O . SER A 1 89 ? 18.711 2.755 -20.060 1.00 54.66 89 SER A O 1
ATOM 731 N N . THR A 1 90 ? 20.601 2.783 -18.797 1.00 56.50 90 THR A N 1
ATOM 732 C CA . THR A 1 90 ? 21.580 2.128 -19.659 1.00 56.50 90 THR A CA 1
ATOM 733 C C . THR A 1 90 ? 20.978 1.101 -20.629 1.00 56.50 90 THR A C 1
ATOM 735 O O . THR A 1 90 ? 19.980 0.446 -20.346 1.00 56.50 90 THR A O 1
ATOM 738 N N . ARG A 1 91 ? 21.631 0.932 -21.787 1.00 51.88 91 ARG A N 1
ATOM 739 C CA . ARG A 1 91 ? 21.257 0.121 -22.972 1.00 51.88 91 ARG A CA 1
ATOM 740 C C . ARG A 1 91 ? 20.439 -1.178 -22.737 1.00 51.88 91 ARG A C 1
ATOM 742 O O . ARG A 1 91 ? 19.730 -1.588 -23.644 1.00 51.88 91 ARG A O 1
ATOM 749 N N . LEU A 1 92 ? 20.526 -1.804 -21.560 1.00 57.19 92 LEU A N 1
ATOM 750 C CA . LEU A 1 92 ? 19.766 -2.977 -21.106 1.00 57.19 92 LEU A CA 1
ATOM 751 C C . LEU A 1 92 ? 18.250 -2.768 -20.903 1.00 57.19 92 LEU A C 1
ATOM 753 O O . LEU A 1 92 ? 17.494 -3.705 -21.160 1.00 57.19 92 LEU A O 1
ATOM 757 N N . TYR A 1 93 ? 17.786 -1.592 -20.465 1.00 57.38 93 TYR A N 1
ATOM 758 C CA . TYR A 1 93 ? 16.369 -1.382 -20.102 1.00 57.38 93 TYR A CA 1
ATOM 759 C C . TYR A 1 93 ? 15.650 -0.315 -20.933 1.00 57.38 93 TYR A C 1
ATOM 761 O O . TYR A 1 93 ? 14.421 -0.325 -20.980 1.00 57.38 93 TYR A O 1
ATOM 769 N N . ARG A 1 94 ? 16.383 0.529 -21.674 1.00 64.00 94 ARG A N 1
ATOM 770 C CA . ARG A 1 94 ? 15.805 1.530 -22.592 1.00 64.00 94 ARG A CA 1
ATOM 771 C C . ARG A 1 94 ? 14.826 0.928 -23.614 1.00 64.00 94 ARG A C 1
ATOM 773 O O . ARG A 1 94 ? 13.837 1.562 -23.963 1.00 64.00 94 ARG A O 1
ATOM 780 N N . GLU A 1 95 ? 15.074 -0.297 -24.081 1.00 65.81 95 GLU A N 1
ATOM 781 C CA . GLU A 1 95 ? 14.186 -1.000 -25.026 1.00 65.81 95 GLU A CA 1
ATOM 782 C C . GLU A 1 95 ? 13.027 -1.737 -24.328 1.00 65.81 95 GLU A C 1
ATOM 784 O O . GLU A 1 95 ? 12.032 -2.093 -24.964 1.00 65.81 95 GLU A O 1
ATOM 789 N N . HIS A 1 96 ? 13.121 -1.946 -23.010 1.00 72.38 96 HIS A N 1
ATOM 790 C CA . HIS A 1 96 ? 12.146 -2.701 -22.224 1.00 72.38 96 HIS A CA 1
ATOM 791 C C . HIS A 1 96 ? 11.940 -2.124 -20.807 1.00 72.38 96 HIS A C 1
ATOM 793 O O . HIS A 1 96 ? 12.294 -2.785 -19.825 1.00 72.38 96 HIS A O 1
ATOM 799 N N . PRO A 1 97 ? 11.293 -0.951 -20.662 1.00 75.75 97 PRO A N 1
ATOM 800 C CA . PRO A 1 97 ? 11.010 -0.348 -19.354 1.00 75.75 97 PRO A CA 1
ATOM 801 C C . PRO A 1 97 ? 10.236 -1.274 -18.405 1.00 75.75 97 PRO A C 1
ATOM 803 O O . PRO A 1 97 ? 10.426 -1.241 -17.194 1.00 75.75 97 PRO A O 1
ATOM 806 N N . SER A 1 98 ? 9.393 -2.157 -18.948 1.00 80.25 98 SER A N 1
ATOM 807 C CA . SER A 1 98 ? 8.676 -3.165 -18.162 1.00 80.25 98 SER A CA 1
ATOM 808 C C . SER A 1 98 ? 9.608 -4.144 -17.450 1.00 80.25 98 SER A C 1
ATOM 810 O O . SER A 1 98 ? 9.304 -4.529 -16.331 1.00 80.25 98 SER A O 1
ATOM 812 N N . LYS A 1 99 ? 10.755 -4.505 -18.049 1.00 80.94 99 LYS A N 1
ATOM 813 C CA . LYS A 1 99 ? 11.746 -5.378 -17.401 1.00 80.94 99 LYS A CA 1
ATOM 814 C C . LYS A 1 99 ? 12.394 -4.693 -16.204 1.00 80.94 99 LYS A C 1
ATOM 816 O O . LYS A 1 99 ? 12.617 -5.350 -15.199 1.00 80.94 99 LYS A O 1
ATOM 821 N N . TYR A 1 100 ? 12.655 -3.387 -16.295 1.00 84.19 100 TYR A N 1
ATOM 822 C CA . TYR A 1 100 ? 13.123 -2.615 -15.144 1.00 84.19 100 TYR A CA 1
ATOM 823 C C . TYR A 1 100 ? 12.075 -2.649 -14.028 1.00 84.19 100 TYR A C 1
ATOM 825 O O . TYR A 1 100 ? 12.368 -3.056 -12.912 1.00 84.19 100 TYR A O 1
ATOM 833 N N . PHE A 1 101 ? 10.818 -2.338 -14.355 1.00 85.31 101 PHE A N 1
ATOM 834 C CA . PHE A 1 101 ? 9.738 -2.364 -13.371 1.00 85.31 101 PHE A CA 1
ATOM 835 C C . PHE A 1 101 ? 9.401 -3.761 -12.827 1.00 85.31 101 PHE A C 1
ATOM 837 O O . PHE A 1 101 ? 8.806 -3.867 -11.763 1.00 85.31 101 PHE A O 1
ATOM 844 N N . ASP A 1 102 ? 9.727 -4.843 -13.528 1.00 83.25 102 ASP A N 1
ATOM 845 C CA . ASP A 1 102 ? 9.611 -6.193 -12.966 1.00 83.25 102 ASP A CA 1
ATOM 846 C C . ASP A 1 102 ? 10.735 -6.494 -11.957 1.00 83.25 102 ASP A C 1
ATOM 848 O O . ASP A 1 102 ? 10.532 -7.323 -11.069 1.00 83.25 102 ASP A O 1
ATOM 852 N N . ASN A 1 103 ? 11.878 -5.807 -12.067 1.00 79.69 103 ASN A N 1
ATOM 853 C CA . ASN A 1 103 ? 13.053 -6.011 -11.221 1.00 79.69 103 ASN A CA 1
ATOM 854 C C . ASN A 1 103 ? 13.029 -5.182 -9.928 1.00 79.69 103 ASN A C 1
ATOM 856 O O . ASN A 1 103 ? 13.490 -5.688 -8.913 1.00 79.69 103 ASN A O 1
ATOM 860 N N . ILE A 1 104 ? 12.417 -3.991 -9.919 1.00 80.25 104 ILE A N 1
ATOM 861 C CA . ILE A 1 104 ? 12.353 -3.114 -8.724 1.00 80.25 104 ILE A CA 1
ATOM 862 C C . ILE A 1 104 ? 11.354 -3.575 -7.636 1.00 80.25 104 ILE A C 1
ATOM 864 O O . ILE A 1 104 ? 10.853 -2.797 -6.826 1.00 80.25 104 ILE A O 1
ATOM 868 N N . GLY A 1 105 ? 10.984 -4.855 -7.648 1.00 80.25 105 GLY A N 1
ATOM 869 C CA . GLY A 1 105 ? 10.204 -5.486 -6.585 1.00 80.25 105 GLY A CA 1
ATOM 870 C C . GLY A 1 105 ? 8.733 -5.762 -6.899 1.00 80.25 105 GLY A C 1
ATOM 871 O O . GLY A 1 105 ? 8.192 -5.472 -7.977 1.00 80.25 105 GLY A O 1
ATOM 872 N N . GLN A 1 106 ? 8.079 -6.399 -5.929 1.00 85.75 106 GLN A N 1
ATOM 873 C CA . GLN A 1 106 ? 6.668 -6.762 -5.978 1.00 85.75 106 GLN A CA 1
ATOM 874 C C . GLN A 1 106 ? 5.860 -5.935 -4.983 1.00 85.75 106 GLN A C 1
ATOM 876 O O . GLN A 1 106 ? 6.325 -5.578 -3.906 1.00 85.75 106 GLN A O 1
ATOM 881 N N . TYR A 1 107 ? 4.603 -5.695 -5.330 1.00 87.62 107 TYR A N 1
ATOM 882 C CA . TYR A 1 107 ? 3.601 -5.170 -4.420 1.00 87.62 107 TYR A CA 1
ATOM 883 C C . TYR A 1 107 ? 2.830 -6.295 -3.751 1.00 87.62 107 TYR A C 1
ATOM 885 O O . TYR A 1 107 ? 2.247 -7.138 -4.440 1.00 87.62 107 TYR A O 1
ATOM 893 N N . TYR A 1 108 ? 2.728 -6.232 -2.431 1.00 87.44 108 TYR A N 1
ATOM 894 C CA . TYR A 1 108 ? 1.772 -6.986 -1.638 1.00 87.44 108 TYR A CA 1
ATOM 895 C C . TYR A 1 108 ? 0.463 -6.235 -1.502 1.00 87.44 108 TYR A C 1
ATOM 897 O O . TYR A 1 108 ? 0.443 -5.040 -1.219 1.00 87.44 108 TYR A O 1
ATOM 905 N N . TRP A 1 109 ? -0.634 -6.969 -1.650 1.00 86.81 109 TRP A N 1
ATOM 906 C CA . TRP A 1 109 ? -1.981 -6.476 -1.404 1.00 86.81 109 TRP A CA 1
ATOM 907 C C . TRP A 1 109 ? -2.558 -7.136 -0.170 1.00 86.81 109 TRP A C 1
ATOM 909 O O . TRP A 1 109 ? -2.553 -8.363 -0.055 1.00 86.81 109 TRP A O 1
ATOM 919 N N . VAL A 1 110 ? -3.080 -6.321 0.737 1.00 85.31 110 VAL A N 1
ATOM 920 C CA . VAL A 1 110 ? -3.470 -6.766 2.070 1.00 85.31 110 VAL A CA 1
ATOM 921 C C . VAL A 1 110 ? -4.783 -6.119 2.461 1.00 85.31 110 VAL A C 1
ATOM 923 O O . VAL A 1 110 ? -4.911 -4.900 2.428 1.00 85.31 110 VAL A O 1
ATOM 926 N N . ASP A 1 111 ? -5.749 -6.933 2.859 1.00 86.56 111 ASP A N 1
ATOM 927 C CA . ASP A 1 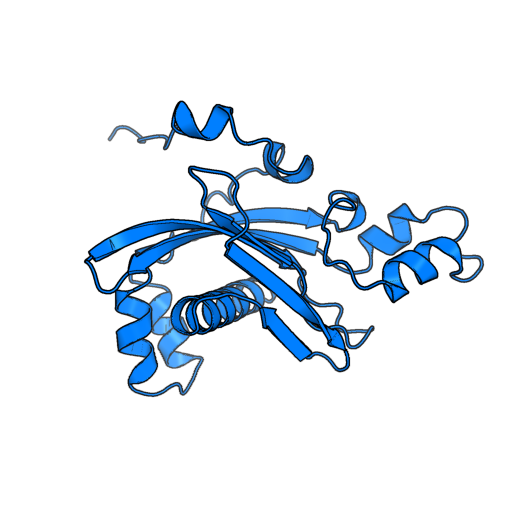111 ? -6.950 -6.466 3.541 1.00 86.56 111 ASP A CA 1
ATOM 928 C C . ASP A 1 111 ? -6.745 -6.575 5.041 1.00 86.56 111 ASP A C 1
ATOM 930 O O . ASP A 1 111 ? -6.284 -7.607 5.525 1.00 86.56 111 ASP A O 1
ATOM 934 N N . PHE A 1 112 ? -7.117 -5.535 5.776 1.00 84.62 112 PHE A N 1
ATOM 935 C CA . PHE A 1 112 ? -7.091 -5.559 7.228 1.00 84.62 112 PHE A CA 1
ATOM 936 C C . PHE A 1 112 ? -8.174 -4.669 7.823 1.00 84.62 112 PHE A C 1
ATOM 938 O O . PHE A 1 112 ? -8.659 -3.738 7.183 1.00 84.62 112 PHE A O 1
ATOM 945 N N . ASP A 1 113 ? -8.568 -4.977 9.051 1.00 85.19 113 ASP A N 1
ATOM 946 C CA . ASP A 1 113 ? -9.614 -4.248 9.764 1.00 85.19 113 ASP A CA 1
ATOM 947 C C . ASP A 1 113 ? -9.051 -3.643 11.043 1.00 85.19 113 ASP A C 1
ATOM 949 O O . ASP A 1 113 ? -8.462 -4.366 11.849 1.00 85.19 113 ASP A O 1
ATOM 953 N N . ILE A 1 114 ? -9.286 -2.343 11.237 1.00 82.62 114 ILE A N 1
ATOM 954 C CA . ILE A 1 114 ? -8.950 -1.625 12.468 1.00 82.62 114 ILE A CA 1
ATOM 955 C C . ILE A 1 114 ? -10.216 -1.397 13.296 1.00 82.62 114 ILE A C 1
ATOM 957 O O . ILE A 1 114 ? -11.244 -0.983 12.759 1.00 82.62 114 ILE A O 1
ATOM 961 N N . ILE A 1 115 ? -10.137 -1.629 14.601 1.00 79.38 115 ILE A N 1
ATOM 962 C CA . ILE A 1 115 ? -11.117 -1.206 15.598 1.00 79.38 115 ILE A CA 1
ATOM 963 C C . ILE A 1 115 ? -10.623 0.117 16.179 1.00 79.38 115 ILE A C 1
ATOM 965 O O . ILE A 1 115 ? -9.569 0.171 16.803 1.00 79.38 115 ILE A O 1
ATOM 969 N N . THR A 1 116 ? -11.368 1.190 15.943 1.00 72.38 116 THR A N 1
ATOM 970 C CA . THR A 1 116 ? -11.055 2.514 16.490 1.00 72.38 116 THR A CA 1
ATOM 971 C C . THR A 1 116 ? -11.494 2.616 17.952 1.00 72.38 116 THR A C 1
ATOM 973 O O . THR A 1 116 ? -12.269 1.796 18.448 1.00 72.38 116 THR A O 1
ATOM 976 N N . SER A 1 117 ? -11.025 3.645 18.660 1.00 71.94 117 SER A N 1
ATOM 977 C CA . SER A 1 117 ? -11.338 3.878 20.081 1.00 71.94 117 SER A CA 1
ATOM 978 C C . SER A 1 117 ? -12.840 4.000 20.393 1.00 71.94 117 SER A C 1
ATOM 980 O O . SER A 1 117 ? -13.285 3.624 21.476 1.00 71.94 117 SER A O 1
ATOM 982 N N . ASP A 1 118 ? -13.648 4.445 19.429 1.00 79.19 118 ASP A N 1
ATOM 983 C CA . ASP A 1 118 ? -15.118 4.481 19.495 1.00 79.19 118 ASP A CA 1
ATOM 984 C C . ASP A 1 118 ? -15.792 3.123 19.190 1.00 79.19 118 ASP A C 1
ATOM 986 O O . ASP A 1 118 ? -17.017 3.036 19.098 1.00 79.19 118 ASP A O 1
ATOM 990 N N . LYS A 1 119 ? -15.000 2.051 19.052 1.00 77.62 119 LYS A N 1
ATOM 991 C CA . LYS A 1 119 ? -15.402 0.687 18.670 1.00 77.62 119 LYS A CA 1
ATOM 992 C C . LYS A 1 119 ? -15.965 0.564 17.254 1.00 77.62 119 LYS A C 1
ATOM 994 O O . LYS A 1 119 ? -16.507 -0.491 16.906 1.00 77.62 119 LYS A O 1
ATOM 999 N N . SER A 1 120 ? -15.838 1.594 16.421 1.00 82.50 120 SER A N 1
ATOM 1000 C CA . SER A 1 120 ? -16.138 1.465 15.000 1.00 82.50 120 SER A CA 1
ATOM 1001 C C . SER A 1 120 ? -15.102 0.556 14.326 1.00 82.50 120 SER A C 1
ATOM 1003 O O . SER A 1 120 ? -13.969 0.420 14.785 1.00 82.50 120 SER A O 1
ATOM 1005 N N . THR A 1 121 ? -15.496 -0.126 13.250 1.00 84.12 121 THR A N 1
ATOM 1006 C CA . THR A 1 121 ? -14.568 -0.940 12.454 1.00 84.12 121 THR A CA 1
ATOM 1007 C C . THR A 1 121 ? -14.276 -0.239 11.138 1.00 84.12 121 THR A C 1
ATOM 1009 O O . THR A 1 121 ? -15.168 -0.076 10.302 1.00 84.12 121 THR A O 1
ATOM 1012 N N . MET A 1 122 ? -13.014 0.117 10.922 1.00 86.06 122 MET A N 1
ATOM 1013 C CA . MET A 1 122 ? -12.521 0.636 9.658 1.00 86.06 122 MET A CA 1
ATOM 1014 C C . MET A 1 122 ? -11.957 -0.506 8.817 1.00 86.06 122 MET A C 1
ATOM 1016 O O . MET A 1 122 ? -10.937 -1.105 9.151 1.00 86.06 122 MET A O 1
ATOM 1020 N N . LYS A 1 123 ? -12.637 -0.800 7.707 1.00 88.50 123 LYS A N 1
ATOM 1021 C CA . LYS A 1 123 ? -12.209 -1.816 6.745 1.00 88.50 123 LYS A CA 1
ATOM 1022 C C . LYS A 1 123 ? -11.209 -1.221 5.774 1.00 88.50 123 LYS A C 1
ATOM 1024 O O . LYS A 1 123 ? -11.583 -0.366 4.968 1.00 88.50 123 LYS A O 1
ATOM 1029 N N . LEU A 1 124 ? -9.973 -1.693 5.819 1.00 89.81 124 LEU A N 1
ATOM 1030 C CA . LEU A 1 124 ? -8.863 -1.136 5.066 1.00 89.81 124 LEU A CA 1
ATOM 1031 C C . LEU A 1 124 ? -8.269 -2.135 4.083 1.00 89.81 124 LEU A C 1
ATOM 1033 O O . LEU A 1 124 ? -8.379 -3.354 4.222 1.00 89.81 124 LEU A O 1
ATOM 1037 N N . ARG A 1 125 ? -7.666 -1.568 3.050 1.00 90.25 125 ARG A N 1
ATOM 1038 C CA . ARG A 1 125 ? -6.846 -2.266 2.079 1.00 90.25 125 ARG A CA 1
ATOM 1039 C C . ARG A 1 125 ? -5.558 -1.491 1.915 1.00 90.25 125 ARG A C 1
ATOM 1041 O O . ARG A 1 125 ? -5.612 -0.285 1.715 1.00 90.25 125 ARG A O 1
ATOM 1048 N N . MET A 1 126 ? -4.435 -2.182 1.974 1.00 90.62 126 MET A N 1
ATOM 1049 C CA . MET A 1 126 ? -3.113 -1.633 1.725 1.00 90.62 126 MET A CA 1
ATOM 1050 C C . MET A 1 126 ? -2.504 -2.303 0.505 1.00 90.62 126 MET A C 1
ATOM 1052 O O . MET A 1 126 ? -2.668 -3.507 0.288 1.00 90.62 126 MET A O 1
ATOM 1056 N N . VAL A 1 127 ? -1.773 -1.508 -0.261 1.00 90.50 127 VAL A N 1
ATOM 1057 C CA . VAL A 1 127 ? -0.738 -1.998 -1.158 1.00 90.50 127 VAL A CA 1
ATOM 1058 C C . VAL A 1 127 ? 0.603 -1.477 -0.666 1.00 90.50 127 VAL A C 1
ATOM 1060 O O . VAL A 1 127 ? 0.700 -0.308 -0.301 1.00 90.50 127 VAL A O 1
ATOM 1063 N N . VAL A 1 128 ? 1.626 -2.323 -0.651 1.00 90.69 128 VAL A N 1
ATOM 1064 C CA . VAL A 1 128 ? 2.987 -1.929 -0.270 1.00 90.69 128 VAL A CA 1
ATOM 1065 C C . VAL A 1 128 ? 4.001 -2.717 -1.090 1.00 90.69 128 VAL A C 1
ATOM 1067 O O . VAL A 1 128 ? 3.805 -3.908 -1.324 1.00 90.69 128 VAL A O 1
ATOM 1070 N N . ASN A 1 129 ? 5.032 -2.048 -1.599 1.00 89.12 129 ASN A N 1
ATOM 1071 C CA . ASN A 1 129 ? 6.160 -2.693 -2.268 1.00 89.12 129 ASN A CA 1
ATOM 1072 C C . ASN A 1 129 ? 7.096 -3.347 -1.229 1.00 89.12 129 ASN A C 1
ATOM 1074 O O . ASN A 1 129 ? 7.175 -2.893 -0.091 1.00 89.12 129 ASN A O 1
ATOM 1078 N N . GLU A 1 130 ? 7.789 -4.415 -1.621 1.00 82.38 130 GLU A N 1
ATOM 1079 C CA . GLU A 1 130 ? 8.783 -5.144 -0.810 1.00 82.38 130 GLU A CA 1
ATOM 1080 C C . GLU A 1 130 ? 9.953 -4.297 -0.275 1.00 82.38 130 GLU A C 1
ATOM 1082 O O . GLU A 1 130 ? 10.616 -4.708 0.677 1.00 82.38 130 GLU A O 1
ATOM 1087 N N . GLY A 1 131 ? 10.183 -3.116 -0.843 1.00 70.12 131 GLY A N 1
ATOM 1088 C CA . GLY A 1 131 ? 11.469 -2.432 -0.815 1.00 70.12 131 GLY A CA 1
ATOM 1089 C C . GLY A 1 131 ? 12.423 -3.075 -1.827 1.00 70.12 131 GLY A C 1
ATOM 1090 O O . GLY A 1 131 ? 12.356 -4.278 -2.093 1.00 70.12 131 GLY A O 1
ATOM 1091 N N . GLU A 1 132 ? 13.317 -2.282 -2.413 1.00 65.62 132 GLU A N 1
ATOM 1092 C CA . GLU A 1 132 ? 14.361 -2.795 -3.302 1.00 65.62 132 GLU A CA 1
ATOM 1093 C C . GLU A 1 132 ? 15.691 -2.826 -2.543 1.00 65.62 132 GLU A C 1
ATOM 1095 O O . GLU A 1 132 ? 16.328 -1.794 -2.329 1.00 65.62 132 GLU A O 1
ATOM 1100 N N . ALA A 1 133 ? 16.105 -4.031 -2.131 1.00 51.56 133 ALA A N 1
ATOM 1101 C CA . ALA A 1 133 ? 17.290 -4.249 -1.295 1.00 51.56 133 ALA A CA 1
ATOM 1102 C C . ALA A 1 133 ? 18.587 -3.677 -1.900 1.00 51.56 133 ALA A C 1
ATOM 1104 O O . ALA A 1 133 ? 19.471 -3.260 -1.156 1.00 51.56 133 ALA A O 1
ATOM 1105 N N . ASP A 1 134 ? 18.677 -3.618 -3.232 1.00 57.56 134 ASP A N 1
ATOM 1106 C CA . ASP A 1 134 ? 19.868 -3.156 -3.952 1.00 57.56 134 ASP A CA 1
ATOM 1107 C C . ASP A 1 134 ? 19.809 -1.667 -4.345 1.00 57.56 134 ASP A C 1
ATOM 1109 O O . ASP A 1 134 ? 20.828 -1.097 -4.740 1.00 57.56 134 ASP A O 1
ATOM 1113 N N . CYS A 1 135 ? 18.643 -1.016 -4.240 1.00 62.19 135 CYS A N 1
ATOM 1114 C CA . CYS A 1 135 ? 18.484 0.412 -4.549 1.00 62.19 135 CYS A CA 1
ATOM 1115 C C . CYS A 1 135 ? 18.420 1.306 -3.307 1.00 62.19 135 CYS A C 1
ATOM 1117 O O . CYS A 1 135 ? 18.316 2.521 -3.446 1.00 62.19 135 CYS A O 1
ATOM 1119 N N . ASN A 1 136 ? 18.563 0.727 -2.106 1.00 64.12 136 ASN A N 1
ATOM 1120 C CA . ASN A 1 136 ? 18.416 1.429 -0.825 1.00 64.12 136 ASN A CA 1
ATOM 1121 C C . ASN A 1 136 ? 17.093 2.198 -0.741 1.00 64.12 136 ASN A C 1
ATOM 1123 O O . ASN A 1 136 ? 17.008 3.241 -0.097 1.00 64.12 136 ASN A O 1
ATOM 1127 N N . ASP A 1 137 ? 16.057 1.691 -1.396 1.00 73.19 137 ASP A N 1
ATOM 1128 C CA . ASP A 1 137 ? 14.739 2.288 -1.334 1.00 73.19 137 ASP A CA 1
ATOM 1129 C C . ASP A 1 137 ? 13.974 1.690 -0.157 1.00 73.19 137 ASP A C 1
ATOM 1131 O O . ASP A 1 137 ? 13.985 0.476 0.069 1.00 73.19 137 ASP A O 1
ATOM 1135 N N . GLY A 1 138 ? 13.303 2.551 0.608 1.00 80.69 138 GLY A N 1
ATOM 1136 C CA . GLY A 1 138 ? 12.287 2.104 1.551 1.00 80.69 138 GLY A CA 1
ATOM 1137 C C . GLY A 1 138 ? 11.081 1.508 0.829 1.00 80.69 138 GLY A C 1
ATOM 1138 O O . GLY A 1 138 ? 11.050 1.350 -0.390 1.00 80.69 138 GLY A O 1
ATOM 1139 N N . GLN A 1 139 ? 10.035 1.191 1.578 1.00 89.50 139 GLN A N 1
ATOM 1140 C CA . GLN A 1 139 ? 8.769 0.747 1.013 1.00 89.50 139 GLN A CA 1
ATOM 1141 C C . GLN A 1 139 ? 7.924 1.935 0.542 1.00 89.50 139 GLN A C 1
ATOM 1143 O O . GLN A 1 139 ? 7.933 3.020 1.120 1.00 89.50 139 GLN A O 1
ATOM 1148 N N . TRP A 1 140 ? 7.105 1.703 -0.481 1.00 90.75 140 TRP A N 1
ATOM 1149 C CA . TRP A 1 140 ? 6.105 2.663 -0.943 1.00 90.75 140 TRP A CA 1
ATOM 1150 C C . TRP A 1 140 ? 4.786 1.984 -1.298 1.00 90.75 140 TRP A C 1
ATOM 1152 O O . TRP A 1 140 ? 4.726 0.788 -1.596 1.00 90.75 140 TRP A O 1
ATOM 1162 N N . GLY A 1 141 ? 3.698 2.745 -1.266 1.00 91.12 141 GLY A N 1
ATOM 1163 C CA . GLY A 1 141 ? 2.358 2.183 -1.365 1.00 91.12 141 GLY A CA 1
ATOM 1164 C C . GLY A 1 141 ? 1.270 3.120 -0.863 1.00 91.12 141 GLY A C 1
ATOM 1165 O O . GLY A 1 141 ? 1.499 4.308 -0.660 1.00 91.12 141 GLY A O 1
ATOM 1166 N N . GLU A 1 142 ? 0.062 2.607 -0.678 1.00 92.12 142 GLU A N 1
ATOM 1167 C CA . GLU A 1 142 ? -1.089 3.409 -0.254 1.00 92.12 142 GLU A CA 1
ATOM 1168 C C . GLU A 1 142 ? -2.115 2.537 0.482 1.00 92.12 142 GLU A C 1
ATOM 1170 O O . GLU A 1 142 ? -2.175 1.317 0.297 1.00 92.12 142 GLU A O 1
ATOM 1175 N N . VAL A 1 143 ? -2.909 3.171 1.345 1.00 91.50 143 VAL A N 1
ATOM 1176 C CA . VAL A 1 143 ? -3.968 2.541 2.135 1.00 91.50 143 VAL A CA 1
ATOM 1177 C C . VAL A 1 143 ? -5.297 3.225 1.847 1.00 91.50 143 VAL A C 1
ATOM 1179 O O . VAL A 1 143 ? -5.399 4.451 1.914 1.00 91.50 143 VAL A O 1
ATOM 1182 N N . TRP A 1 144 ? -6.340 2.432 1.610 1.00 90.81 144 TRP A N 1
ATOM 1183 C CA . TRP A 1 144 ? -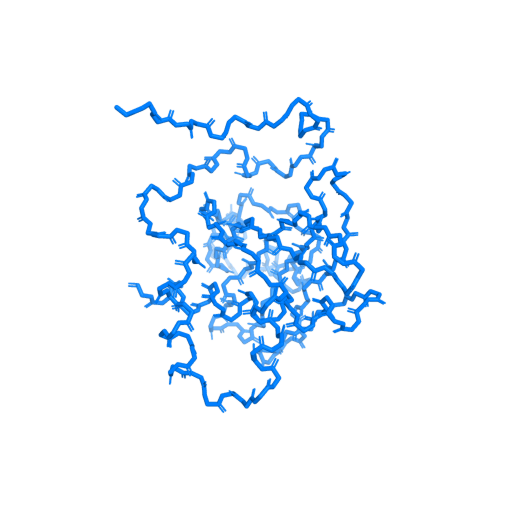7.692 2.900 1.317 1.00 90.81 144 TRP A CA 1
ATOM 1184 C C . TRP A 1 144 ? -8.730 2.289 2.245 1.00 90.81 144 TRP A C 1
ATOM 1186 O O . TRP A 1 144 ? -8.621 1.137 2.668 1.00 90.81 144 TRP A O 1
ATOM 1196 N N . GLN A 1 145 ? -9.816 3.025 2.459 1.00 89.62 145 GLN A N 1
ATOM 1197 C CA . GLN A 1 145 ? -11.054 2.453 2.977 1.00 89.62 145 GLN A CA 1
ATOM 1198 C C . GLN A 1 145 ? -11.718 1.572 1.921 1.00 89.62 145 GLN A C 1
ATOM 1200 O O . GLN A 1 145 ? -12.072 2.048 0.844 1.00 89.62 145 GLN A O 1
ATOM 1205 N N . ARG A 1 146 ? -11.959 0.296 2.242 1.00 87.94 146 ARG A N 1
ATOM 1206 C CA . ARG A 1 146 ? -12.532 -0.679 1.296 1.00 87.94 146 ARG A CA 1
ATOM 1207 C C . ARG A 1 146 ? -13.913 -0.272 0.792 1.00 87.94 146 ARG A C 1
ATOM 1209 O O . ARG A 1 146 ? -14.163 -0.333 -0.404 1.00 87.94 146 ARG A O 1
ATOM 1216 N N . ASN A 1 147 ? -14.758 0.233 1.689 1.00 82.81 147 ASN A N 1
ATOM 1217 C CA . ASN A 1 147 ? -16.140 0.590 1.363 1.00 82.81 147 ASN A CA 1
ATOM 1218 C C . ASN A 1 147 ? -16.254 1.827 0.452 1.00 82.81 147 ASN A C 1
ATOM 1220 O O . ASN A 1 147 ? -17.278 2.011 -0.197 1.00 82.81 147 ASN A O 1
ATOM 1224 N N . THR A 1 148 ? -15.255 2.717 0.452 1.00 82.19 148 THR A N 1
ATOM 1225 C CA . THR A 1 148 ? -15.336 4.018 -0.241 1.00 82.19 148 THR A CA 1
ATOM 1226 C C . THR A 1 148 ? -14.280 4.196 -1.326 1.00 82.19 148 THR A C 1
ATOM 1228 O O . THR A 1 148 ? -14.413 5.095 -2.152 1.00 82.19 148 THR A O 1
ATOM 1231 N N . GLY A 1 149 ? -13.218 3.386 -1.314 1.00 82.19 149 GLY A N 1
ATOM 1232 C CA . GLY A 1 149 ? -12.045 3.563 -2.167 1.00 82.19 149 GLY A CA 1
ATOM 1233 C C . GLY A 1 149 ? -11.224 4.807 -1.851 1.00 82.19 149 GLY A C 1
ATOM 1234 O O . GLY A 1 149 ? -10.325 5.146 -2.614 1.00 82.19 149 GLY A O 1
ATOM 1235 N N . LYS A 1 150 ? -11.536 5.527 -0.766 1.00 85.06 150 LYS A N 1
ATOM 1236 C CA . LYS A 1 150 ? -10.839 6.768 -0.428 1.00 85.06 150 LYS A CA 1
ATOM 1237 C C . LYS A 1 150 ? -9.486 6.460 0.213 1.00 85.06 150 LYS A C 1
ATOM 1239 O O . LYS A 1 150 ? -9.456 5.634 1.133 1.00 85.06 150 LYS A O 1
ATOM 1244 N N . PRO A 1 151 ? -8.399 7.116 -0.227 1.00 87.38 151 PRO A N 1
ATOM 1245 C CA . PRO A 1 151 ? -7.101 6.978 0.415 1.00 87.38 151 PRO A CA 1
ATOM 1246 C C . PRO A 1 151 ? -7.155 7.567 1.830 1.00 87.38 151 PRO A C 1
ATOM 1248 O O . PRO A 1 151 ? -7.804 8.588 2.066 1.00 87.38 151 PRO A O 1
ATOM 1251 N N . VAL A 1 152 ? -6.494 6.901 2.775 1.00 90.12 152 VAL A N 1
ATOM 1252 C CA . VAL A 1 152 ? -6.412 7.304 4.192 1.00 90.12 152 VAL A CA 1
ATOM 1253 C C . VAL A 1 152 ? -4.984 7.349 4.729 1.00 90.12 152 VAL A C 1
ATOM 1255 O O . VAL A 1 152 ? -4.742 7.981 5.759 1.00 90.12 152 VAL A O 1
ATOM 1258 N N . ALA A 1 153 ? -4.038 6.704 4.044 1.00 91.31 153 ALA A N 1
ATOM 1259 C CA . ALA A 1 153 ? -2.617 6.839 4.323 1.00 91.31 153 ALA A CA 1
ATOM 1260 C C . ALA A 1 153 ? -1.795 6.615 3.051 1.00 91.31 153 ALA A C 1
ATOM 1262 O O . ALA A 1 153 ? -2.143 5.766 2.230 1.00 91.31 153 ALA A O 1
ATOM 1263 N N . GLN A 1 154 ? -0.695 7.347 2.919 1.00 92.88 154 GLN A N 1
ATOM 1264 C CA . GLN A 1 154 ? 0.320 7.140 1.890 1.00 92.88 154 GLN A CA 1
ATOM 1265 C C . GLN A 1 154 ? 1.571 6.548 2.531 1.00 92.88 154 GLN A C 1
ATOM 1267 O O . GLN A 1 154 ? 1.939 6.932 3.639 1.00 92.88 154 GLN A O 1
ATOM 1272 N N . ILE A 1 155 ? 2.208 5.613 1.837 1.00 92.31 155 ILE A N 1
ATOM 1273 C CA . ILE A 1 155 ? 3.467 4.994 2.246 1.00 92.31 155 ILE A CA 1
ATOM 1274 C C . ILE A 1 155 ? 4.509 5.489 1.251 1.00 92.31 155 ILE A C 1
ATOM 1276 O O . ILE A 1 155 ? 4.372 5.246 0.048 1.00 92.31 155 ILE A O 1
ATOM 1280 N N . LEU A 1 156 ? 5.499 6.221 1.741 1.00 90.25 156 LEU A N 1
ATOM 1281 C CA . LEU A 1 156 ? 6.499 6.897 0.927 1.00 90.25 156 LEU A CA 1
ATOM 1282 C C . LEU A 1 156 ? 7.885 6.361 1.274 1.00 90.25 156 LEU A C 1
ATOM 1284 O O . LEU A 1 156 ? 8.248 6.349 2.451 1.00 90.25 156 LEU A O 1
ATOM 1288 N N . SER A 1 157 ? 8.656 5.993 0.252 1.00 87.69 157 SER A N 1
ATOM 1289 C CA . SER A 1 157 ? 10.099 5.798 0.404 1.00 87.69 157 SER A CA 1
ATOM 1290 C C . SER A 1 157 ? 10.752 7.168 0.543 1.00 87.69 157 SER A C 1
ATOM 1292 O O . SER A 1 157 ? 10.467 8.076 -0.245 1.00 87.69 157 SER A O 1
ATOM 1294 N N . THR A 1 158 ? 11.610 7.322 1.544 1.00 81.69 158 THR A N 1
ATOM 1295 C CA . THR A 1 158 ? 12.414 8.533 1.752 1.00 81.69 158 THR A CA 1
ATOM 1296 C C . THR A 1 158 ? 13.888 8.327 1.396 1.00 81.69 158 THR A C 1
ATOM 1298 O O . THR A 1 158 ? 14.694 9.221 1.640 1.00 81.69 158 THR A O 1
ATOM 1301 N N . GLY A 1 159 ? 14.219 7.200 0.754 1.00 73.00 159 GLY A N 1
ATOM 1302 C CA . GLY A 1 159 ? 15.595 6.780 0.479 1.00 73.00 159 GLY A CA 1
ATOM 1303 C C . GLY A 1 159 ? 16.260 6.141 1.699 1.00 73.00 159 GLY A C 1
ATOM 1304 O O . GLY A 1 159 ? 15.660 6.065 2.766 1.00 73.00 159 GLY A O 1
ATOM 1305 N N . ASP A 1 160 ? 17.481 5.637 1.527 1.00 73.62 160 ASP A N 1
ATOM 1306 C CA . ASP A 1 160 ? 18.290 4.997 2.577 1.00 73.62 160 ASP A CA 1
ATOM 1307 C C . ASP A 1 160 ? 17.556 3.897 3.374 1.00 73.62 160 ASP A C 1
ATOM 1309 O O . ASP A 1 160 ? 17.747 3.729 4.575 1.00 73.62 160 ASP A O 1
ATOM 1313 N N . MET A 1 161 ? 16.726 3.112 2.680 1.00 76.25 161 MET A N 1
ATOM 1314 C CA . MET A 1 161 ? 15.865 2.057 3.235 1.00 76.25 161 MET A CA 1
ATOM 1315 C C . MET A 1 161 ? 14.780 2.569 4.201 1.00 76.25 161 MET A C 1
ATOM 1317 O O . MET A 1 161 ? 14.169 1.779 4.924 1.00 76.25 161 MET A O 1
ATOM 1321 N N . GLU A 1 162 ? 14.505 3.875 4.212 1.00 82.38 162 GLU A N 1
ATOM 1322 C CA . GLU A 1 162 ? 13.531 4.493 5.105 1.00 82.38 162 GLU A CA 1
ATOM 1323 C C . GLU A 1 162 ? 12.139 4.634 4.478 1.00 82.38 162 GLU A C 1
ATOM 1325 O O . GLU A 1 162 ? 11.968 4.981 3.305 1.00 82.38 162 GLU A O 1
ATOM 1330 N N . THR A 1 163 ? 11.124 4.419 5.317 1.00 87.31 163 THR A N 1
ATOM 1331 C CA . THR A 1 163 ? 9.706 4.483 4.955 1.00 87.31 163 THR A CA 1
ATOM 1332 C C . THR A 1 163 ? 8.968 5.440 5.874 1.00 87.31 163 THR A C 1
ATOM 1334 O O . THR A 1 163 ? 9.002 5.299 7.097 1.00 87.31 163 THR A O 1
ATOM 1337 N N . THR A 1 164 ? 8.208 6.364 5.293 1.00 89.38 164 THR A N 1
ATOM 1338 C CA . THR A 1 164 ? 7.315 7.265 6.026 1.00 89.38 164 THR A CA 1
ATOM 1339 C C . THR A 1 164 ? 5.854 6.978 5.694 1.00 89.38 164 THR A C 1
ATOM 1341 O O . THR A 1 164 ? 5.464 6.927 4.528 1.00 89.38 164 THR A O 1
ATOM 1344 N N . VAL A 1 165 ? 5.016 6.858 6.728 1.00 89.19 165 VAL A N 1
ATOM 1345 C CA . VAL A 1 165 ? 3.556 6.782 6.577 1.00 89.19 165 VAL A CA 1
ATOM 1346 C C . VAL A 1 165 ? 2.945 8.165 6.797 1.00 89.19 165 VAL A C 1
ATOM 1348 O O . VAL A 1 165 ? 2.934 8.683 7.914 1.00 89.19 165 VAL A O 1
ATOM 1351 N N . GLN A 1 166 ? 2.396 8.760 5.739 1.00 90.88 166 GLN A N 1
ATOM 1352 C CA . GLN A 1 166 ? 1.664 10.023 5.810 1.00 90.88 166 GLN A CA 1
ATOM 1353 C C . GLN A 1 166 ? 0.166 9.772 5.977 1.00 90.88 166 GLN A C 1
ATOM 1355 O O . GLN A 1 166 ? -0.479 9.150 5.134 1.00 90.88 166 GLN A O 1
ATOM 1360 N N . THR A 1 167 ? -0.410 10.273 7.067 1.00 88.50 167 THR A N 1
ATOM 1361 C CA . THR A 1 167 ? -1.845 10.177 7.356 1.00 88.50 167 THR A CA 1
ATOM 1362 C C . THR A 1 167 ? -2.272 11.273 8.334 1.00 88.50 167 THR A C 1
ATOM 1364 O O . THR A 1 167 ? -1.450 11.828 9.060 1.00 88.50 167 THR A O 1
ATOM 1367 N N . SER A 1 168 ? -3.569 11.582 8.382 1.00 83.56 168 SER A N 1
ATOM 1368 C CA . SER A 1 168 ? -4.135 12.540 9.337 1.00 83.56 168 SER A CA 1
ATOM 1369 C C . SER A 1 168 ? -4.301 11.974 10.753 1.00 83.56 168 SER A C 1
ATOM 1371 O O . SER A 1 168 ? -4.661 12.720 11.660 1.00 83.56 168 SER A O 1
ATOM 1373 N N . SER A 1 169 ? -4.093 10.667 10.955 1.00 84.25 169 SER A N 1
ATOM 1374 C CA . SER A 1 169 ? -4.231 10.000 12.255 1.00 84.25 169 SER A CA 1
ATOM 1375 C C . SER A 1 169 ? -2.925 9.330 12.672 1.00 84.25 169 SER A C 1
ATOM 1377 O O . SER A 1 169 ? -2.473 8.378 12.043 1.00 84.25 169 SER A O 1
ATOM 1379 N N . SER A 1 170 ? -2.334 9.788 13.776 1.00 80.06 170 SER A N 1
ATOM 1380 C CA . SER A 1 170 ? -1.097 9.205 14.314 1.00 80.06 170 SER A CA 1
ATOM 1381 C C . SER A 1 170 ? -1.264 7.743 14.744 1.00 80.06 170 SER A C 1
ATOM 1383 O O . SER A 1 170 ? -0.321 6.961 14.640 1.00 80.06 170 SER A O 1
ATOM 1385 N N . GLU A 1 171 ? -2.458 7.357 15.194 1.00 79.25 171 GLU A N 1
ATOM 1386 C CA . GLU A 1 171 ? -2.802 5.972 15.520 1.00 79.25 171 GLU A CA 1
ATOM 1387 C C . GLU A 1 171 ? -2.840 5.104 14.259 1.00 79.25 171 GLU A C 1
ATOM 1389 O O . GLU A 1 171 ? -2.196 4.056 14.212 1.00 79.25 171 GLU A O 1
ATOM 1394 N N . LEU A 1 172 ? -3.507 5.582 13.201 1.00 82.88 172 LEU A N 1
ATOM 1395 C CA . LEU A 1 172 ? -3.527 4.895 11.910 1.00 82.88 172 LEU A CA 1
ATOM 1396 C C . LEU A 1 172 ? -2.112 4.745 11.343 1.00 82.88 172 LEU A C 1
ATOM 1398 O O . LEU A 1 172 ? -1.779 3.680 10.836 1.00 82.88 172 LEU A O 1
ATOM 1402 N N . GLY A 1 173 ? -1.272 5.776 11.473 1.00 84.69 173 GLY A N 1
ATOM 1403 C CA . GLY A 1 173 ? 0.117 5.741 11.014 1.00 84.69 173 GLY A CA 1
ATOM 1404 C C . GLY A 1 173 ? 0.905 4.605 11.661 1.00 84.69 173 GLY A C 1
ATOM 1405 O O . GLY A 1 173 ? 1.493 3.790 10.956 1.00 84.69 173 GLY A O 1
ATOM 1406 N N . LYS A 1 174 ? 0.831 4.485 12.993 1.00 82.88 174 LYS A N 1
ATOM 1407 C CA . LYS A 1 174 ? 1.479 3.394 13.739 1.00 82.88 174 LYS A CA 1
ATOM 1408 C C . LYS A 1 174 ? 0.964 2.019 13.315 1.00 82.88 174 LYS A C 1
ATOM 1410 O O . LYS A 1 174 ? 1.759 1.105 13.124 1.00 82.88 174 LYS A O 1
ATOM 1415 N N . LEU A 1 175 ? -0.354 1.870 13.164 1.00 82.75 175 LEU A N 1
ATOM 1416 C CA . LEU A 1 175 ? -0.968 0.598 12.771 1.00 82.75 175 LEU A CA 1
ATOM 1417 C C . LEU A 1 175 ? -0.558 0.191 11.354 1.00 82.75 175 LEU A C 1
ATOM 1419 O O . LEU A 1 175 ? -0.240 -0.970 11.125 1.00 82.75 175 LEU A O 1
ATOM 1423 N N . VAL A 1 176 ? -0.512 1.135 10.413 1.00 86.81 176 VAL A N 1
ATOM 1424 C CA . VAL A 1 176 ? -0.049 0.874 9.045 1.00 86.81 176 VAL A CA 1
ATOM 1425 C C . VAL A 1 176 ? 1.420 0.457 9.041 1.00 86.81 176 VAL A C 1
ATOM 1427 O O . VAL A 1 176 ? 1.726 -0.568 8.442 1.00 86.81 176 VAL A O 1
ATOM 1430 N N . SER A 1 177 ? 2.307 1.170 9.745 1.00 85.62 177 SER A N 1
ATOM 1431 C CA . SER A 1 177 ? 3.717 0.769 9.881 1.00 85.62 177 SER A CA 1
ATOM 1432 C C . SER A 1 177 ? 3.856 -0.659 10.409 1.00 85.62 177 SER A C 1
ATOM 1434 O O . SER A 1 177 ? 4.597 -1.455 9.844 1.00 85.62 177 SER A O 1
ATOM 1436 N N . PHE A 1 178 ? 3.063 -1.020 11.419 1.00 81.25 178 PHE A N 1
ATOM 1437 C CA . PHE A 1 178 ? 3.052 -2.375 11.961 1.00 81.25 178 PHE A CA 1
ATOM 1438 C C . PHE A 1 178 ? 2.594 -3.431 10.937 1.00 81.25 178 PHE A C 1
ATOM 1440 O O . PHE A 1 178 ? 3.217 -4.482 10.807 1.00 81.25 178 PHE A O 1
ATOM 1447 N N . ILE A 1 179 ? 1.536 -3.161 10.162 1.00 82.06 179 ILE A N 1
ATOM 1448 C CA . ILE A 1 179 ? 1.109 -4.080 9.095 1.00 82.06 179 ILE A CA 1
ATOM 1449 C C . ILE A 1 179 ? 2.190 -4.211 8.009 1.00 82.06 179 ILE A C 1
ATOM 1451 O O . ILE A 1 179 ? 2.375 -5.312 7.496 1.00 82.06 179 ILE A O 1
ATOM 1455 N N . ILE A 1 180 ? 2.915 -3.141 7.659 1.00 84.75 180 ILE A N 1
ATOM 1456 C CA . ILE A 1 180 ? 4.028 -3.213 6.694 1.00 84.75 180 ILE A CA 1
ATOM 1457 C C . ILE A 1 180 ? 5.087 -4.204 7.181 1.00 84.75 180 ILE A C 1
ATOM 1459 O O . ILE A 1 180 ? 5.467 -5.096 6.428 1.00 84.75 180 ILE A O 1
ATOM 1463 N N . GLU A 1 181 ? 5.509 -4.106 8.440 1.00 80.25 181 GLU A N 1
ATOM 1464 C CA . GLU A 1 181 ? 6.506 -5.015 9.015 1.00 80.25 181 GLU A CA 1
ATOM 1465 C C . GLU A 1 181 ? 6.054 -6.473 8.988 1.00 80.25 181 GLU A C 1
ATOM 1467 O O . GLU A 1 181 ? 6.824 -7.346 8.591 1.00 80.25 181 GLU A O 1
ATOM 1472 N N . ILE A 1 182 ? 4.787 -6.738 9.325 1.00 76.38 182 ILE A N 1
ATOM 1473 C CA . ILE A 1 182 ? 4.206 -8.081 9.215 1.00 76.38 182 ILE A CA 1
ATOM 1474 C C . ILE A 1 182 ? 4.325 -8.594 7.778 1.00 76.38 182 ILE A C 1
ATOM 1476 O O . ILE A 1 182 ? 4.763 -9.719 7.541 1.00 76.38 182 ILE A O 1
ATOM 1480 N N . VAL A 1 183 ? 3.914 -7.781 6.809 1.00 77.12 183 VAL A N 1
ATOM 1481 C CA . VAL A 1 183 ? 3.887 -8.163 5.394 1.00 77.12 183 VAL A CA 1
ATOM 1482 C C . VAL A 1 183 ? 5.289 -8.456 4.878 1.00 77.12 183 VAL A C 1
ATOM 1484 O O . VAL A 1 183 ? 5.479 -9.475 4.216 1.00 77.12 183 VAL A O 1
ATOM 1487 N N . VAL A 1 184 ? 6.262 -7.614 5.231 1.00 73.38 184 VAL A N 1
ATOM 1488 C CA . VAL A 1 184 ? 7.673 -7.814 4.893 1.00 73.38 184 VAL A CA 1
ATOM 1489 C C . VAL A 1 184 ? 8.203 -9.075 5.574 1.00 73.38 184 VAL A C 1
ATOM 1491 O O . VAL A 1 184 ? 8.784 -9.927 4.920 1.00 73.38 184 VAL A O 1
ATOM 1494 N N . PHE A 1 185 ? 7.950 -9.293 6.863 1.00 70.12 185 PHE A N 1
ATOM 1495 C CA . PHE A 1 185 ? 8.402 -10.509 7.545 1.00 70.12 185 PHE A CA 1
ATOM 1496 C C . PHE A 1 185 ? 7.898 -11.796 6.869 1.00 70.12 185 PHE A C 1
ATOM 1498 O O . PHE A 1 185 ? 8.646 -12.765 6.719 1.00 70.12 185 PHE A O 1
ATOM 1505 N N . TYR A 1 186 ? 6.644 -11.799 6.410 1.00 66.06 186 TYR A N 1
ATOM 1506 C CA . TYR A 1 186 ? 6.072 -12.925 5.674 1.00 66.06 186 TYR A CA 1
ATOM 1507 C C . TYR A 1 186 ? 6.540 -13.031 4.216 1.00 66.06 186 TYR A C 1
ATOM 1509 O O . TYR A 1 186 ? 6.363 -14.099 3.633 1.00 66.06 186 TYR A O 1
ATOM 1517 N N . SER A 1 187 ? 7.133 -11.992 3.618 1.00 65.06 187 SER A N 1
ATOM 1518 C CA . SER A 1 187 ? 7.685 -12.075 2.259 1.00 65.06 187 SER A CA 1
ATOM 1519 C C . SER A 1 187 ? 9.022 -12.813 2.203 1.00 65.06 187 SER A C 1
ATOM 1521 O O . SER A 1 187 ? 9.330 -13.432 1.186 1.00 65.06 187 SER A O 1
ATOM 1523 N N . TRP A 1 188 ? 9.794 -12.799 3.294 1.00 57.12 188 TRP A N 1
ATOM 1524 C CA . TRP A 1 188 ? 11.096 -13.474 3.395 1.00 57.12 188 TRP A CA 1
ATOM 1525 C C . TRP A 1 188 ? 11.018 -14.959 3.808 1.00 57.12 188 TRP A C 1
ATOM 1527 O O . TRP A 1 188 ? 12.056 -15.619 3.867 1.00 57.12 188 TRP A O 1
ATOM 1537 N N . ARG A 1 189 ? 9.822 -15.492 4.104 1.00 50.31 189 ARG A N 1
ATOM 1538 C CA . ARG A 1 189 ? 9.591 -16.883 4.552 1.00 50.31 189 ARG A CA 1
ATOM 1539 C C . ARG A 1 189 ? 8.878 -17.740 3.505 1.00 50.31 189 ARG A C 1
ATOM 1541 O O . ARG A 1 189 ? 9.342 -18.878 3.278 1.00 50.31 189 ARG A O 1
#

Sequence (189 aa):
MTKKWILYSKEDRQVKWPTCINKLSPVKNKHPLEGESLAELREAHSWTDRFDEMLFSIRSVSILGKCSTAKYLECPNIPDHHRENAKDSTRLYREHPSKYFDNIGQYYWVDFDIITSDKSTMKLRMVVNEGEADCNDGQWGEVWQRNTGKPVAQILSTGDMETTVQTSSSELGKLVSFIIEIVVFYSWR

Foldseek 3Di:
DDPPPPDDDPLLVVAPDFPVLVPFAFPPDDDWPPPDVLVVVCVVDVDDPVSVVLVVFWDTKTWSHKDFQLSGVVFPADDVVLVVCCCDPDPPRNVPSSVSRNQQFMKIKMWIWTQDPVRDIFTKIWIKTLGRPVQQWAIWTFMAGSSPNHTAWTWHTPGNNDIAIDGPDPSVRVSVVVVSVVVNVVVVD

Secondary structure (DSSP, 8-state):
---------TTGGGS---TTGGGPPP-S-S--SSSSHHHHHHHHS---THHHHHHHTEEEEEEEEEEEGGG-TT-TTS-HHHHHHHHH-TTTTTT-HHHHHHHS-EEEEEEEEEE-TTS-EEEEEEEEE--BTTTTB---EEEEETTT--EEEEEEEEETTEEEEE-S-HHHHHHHHHHHHHHHHHH--